Protein AF-A0A367LZC0-F1 (afdb_monomer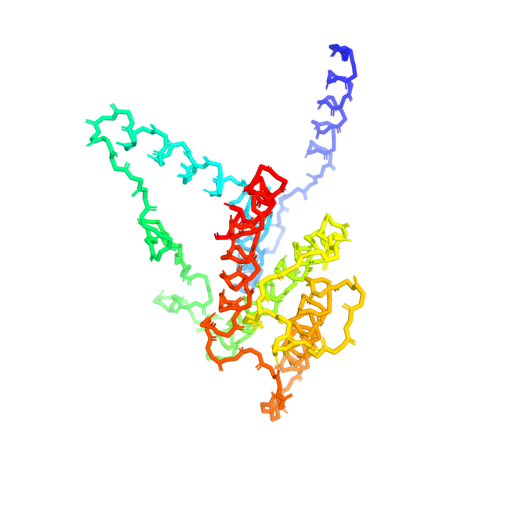_lite)

Sequence (207 aa):
GRSRIQQRLQRLLAAAWHTDEIRKVRPTPVDEAKWGFAVIEHSLWQALPNVLRHVDEVLLRSTGERLPLTAAPLRFASWMGGDRDGNPNVTASVTREVLLLARWMAADLYLRDIDQLAAELSMQQASPQLLARVGDSAEPYRALLKQLRERLRVTRNWTHQALAGEVPAAEGGLEPTRALVEPLQLCRASLRACGVGVIGAGAVLRW

Radius of gyration: 21.05 Å; chains: 1; bounding box: 52×37×60 Å

Foldseek 3Di:
DVVVVVVVVVVVVVVVVPPPPPDPDDDALLVVLVVVLVCCQPPVLVVVLVVLVVVQVVCCVVPVDGDDPPDDVDDDDDCRLPDPVVNPSSDPLSVLLSVLVVQLSVLVSLLVLLVVLLVLQQDQQWDPVLCVVQPDDSRSLNSLSVLLNVQSVQSNVQSVVVSVHDDPDGPSHDPDPCSNVVSLVRVQVGCVVVVVNVSSCVSSSSD

InterPro domains:
  IPR015813 Pyruvate/Phosphoenolpyruvate kinase-like domain superfamily [SSF51621] (2-205)
  IPR021135 Phosphoenolpyruvate carboxylase [PF00311] (2-205)
  IPR021135 Phosphoenolpyruvate carboxylase [PR00150] (17-33)
  IPR021135 Phosphoenolpyruvate carboxylase [PR00150] (76-91)
  IPR021135 Phosphoenolpyruvate carboxylase [PTHR30523] (2-204)

Structure (mmCIF, N/CA/C/O backbone):
data_AF-A0A367LZC0-F1
#
_entry.id   AF-A0A367LZC0-F1
#
loop_
_atom_site.group_PDB
_atom_site.id
_atom_site.type_symbol
_atom_site.label_atom_id
_atom_site.label_alt_id
_atom_site.label_comp_id
_atom_site.label_asym_id
_atom_site.label_entity_id
_atom_site.label_seq_id
_atom_site.pdbx_PDB_ins_code
_atom_site.Cartn_x
_atom_site.Cartn_y
_atom_site.Cartn_z
_atom_site.occupancy
_atom_site.B_iso_or_equiv
_atom_site.auth_seq_id
_atom_site.auth_comp_id
_atom_site.auth_asym_id
_atom_site.auth_atom_id
_atom_site.pdbx_PDB_model_num
ATOM 1 N N . GLY A 1 1 ? -28.662 13.437 -10.654 1.00 51.25 1 GLY A N 1
ATOM 2 C CA . GLY A 1 1 ? -29.648 13.750 -11.708 1.00 51.25 1 GLY A CA 1
ATOM 3 C C . GLY A 1 1 ? -29.179 13.190 -13.036 1.00 51.25 1 GLY A C 1
ATOM 4 O O . GLY A 1 1 ? -28.027 13.417 -13.390 1.00 51.25 1 GLY A O 1
ATOM 5 N N . ARG A 1 2 ? -30.038 12.443 -13.739 1.00 67.56 2 ARG A N 1
ATOM 6 C CA . ARG A 1 2 ? -29.738 11.698 -14.983 1.00 67.56 2 ARG A CA 1
ATOM 7 C C . ARG A 1 2 ? -29.066 12.564 -16.069 1.00 67.56 2 ARG A C 1
ATOM 9 O O . ARG A 1 2 ? -28.119 12.112 -16.700 1.00 67.56 2 ARG A O 1
ATOM 16 N N . SER A 1 3 ? -29.445 13.842 -16.175 1.00 70.12 3 SER A N 1
ATOM 17 C CA . SER A 1 3 ? -28.840 14.828 -17.091 1.00 70.12 3 SER A CA 1
ATOM 18 C C . SER A 1 3 ? -27.360 15.126 -16.809 1.00 70.12 3 SER A C 1
ATOM 20 O O . SER A 1 3 ? -26.567 15.246 -17.738 1.00 70.12 3 SER A O 1
ATOM 22 N N . ARG A 1 4 ? -26.949 15.179 -15.533 1.00 66.62 4 ARG A N 1
ATOM 23 C CA . ARG A 1 4 ? -25.544 15.392 -15.128 1.00 66.62 4 ARG A CA 1
ATOM 24 C C . ARG A 1 4 ? -24.653 14.210 -15.505 1.00 66.62 4 ARG A C 1
ATOM 26 O O . ARG A 1 4 ? -23.508 14.410 -15.895 1.00 66.62 4 ARG A O 1
ATOM 33 N N . ILE A 1 5 ? -25.183 12.989 -15.392 1.00 68.81 5 ILE A N 1
ATOM 34 C CA . ILE A 1 5 ? -24.479 11.762 -15.792 1.00 68.81 5 ILE A CA 1
ATOM 35 C C . ILE A 1 5 ? -24.314 11.752 -17.313 1.00 68.81 5 ILE A C 1
ATOM 37 O O . ILE A 1 5 ? -23.211 11.533 -17.799 1.00 68.81 5 ILE A O 1
ATOM 41 N N . GLN A 1 6 ? -25.369 12.091 -18.054 1.00 69.06 6 GLN A N 1
ATOM 42 C CA . GLN A 1 6 ? -25.355 12.134 -19.516 1.00 69.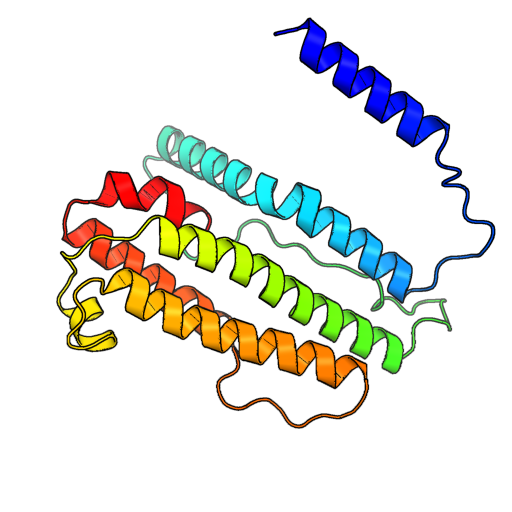06 6 GLN A CA 1
ATOM 43 C C . GLN A 1 6 ? -24.391 13.203 -20.064 1.00 69.06 6 GLN A C 1
ATOM 45 O O . GLN A 1 6 ? -23.594 12.908 -20.950 1.00 69.06 6 GLN A O 1
ATOM 50 N N . GLN A 1 7 ? -24.363 14.401 -19.469 1.00 74.69 7 GLN A N 1
ATOM 51 C CA . GLN A 1 7 ? -23.392 15.450 -19.818 1.00 74.69 7 GLN A CA 1
ATOM 52 C C . GLN A 1 7 ? -21.944 15.083 -19.466 1.00 74.69 7 GLN A C 1
ATOM 54 O O . GLN A 1 7 ? -21.015 15.546 -20.130 1.00 74.69 7 GLN A O 1
ATOM 59 N N . ARG A 1 8 ? -21.722 14.293 -18.406 1.00 65.06 8 ARG A N 1
ATOM 60 C CA . ARG A 1 8 ? -20.386 13.785 -18.064 1.00 65.06 8 ARG A CA 1
ATOM 61 C C . ARG A 1 8 ? -19.953 12.694 -19.039 1.00 65.06 8 ARG A C 1
ATOM 63 O O . ARG A 1 8 ? -18.811 12.717 -19.479 1.00 65.06 8 ARG A O 1
ATOM 70 N N . LEU A 1 9 ? -20.865 11.800 -19.420 1.00 65.50 9 LEU A N 1
ATOM 71 C CA . LEU A 1 9 ? -20.612 10.746 -20.401 1.00 65.50 9 LEU A CA 1
ATOM 72 C C . LEU A 1 9 ? -20.264 11.335 -21.776 1.00 65.50 9 LEU A C 1
ATOM 74 O O . LEU A 1 9 ? -19.274 10.935 -22.373 1.00 65.50 9 LEU A O 1
ATOM 78 N N . GLN A 1 10 ? -21.019 12.341 -22.234 1.00 70.44 10 GLN A N 1
ATOM 79 C CA . GLN A 1 10 ? -20.744 13.056 -23.487 1.00 70.44 10 GLN A CA 1
ATOM 80 C C . GLN A 1 10 ? -19.378 13.748 -23.474 1.00 70.44 10 GLN A C 1
ATOM 82 O O . GLN A 1 10 ? -18.652 13.677 -24.459 1.00 70.44 10 GLN A O 1
ATOM 87 N N . ARG A 1 11 ? -18.994 14.371 -22.351 1.00 69.44 11 ARG A N 1
ATOM 88 C CA . ARG A 1 11 ? -17.663 14.979 -22.200 1.00 69.44 11 ARG A CA 1
ATOM 89 C C . ARG A 1 11 ? -16.538 13.949 -22.212 1.00 69.44 11 ARG A C 1
ATOM 91 O O . ARG A 1 11 ? -15.521 14.199 -22.842 1.00 69.44 11 ARG A O 1
ATOM 98 N N . LEU A 1 12 ? -16.719 12.808 -21.547 1.00 68.81 12 LEU A N 1
ATOM 99 C CA . LEU A 1 12 ? -15.730 11.726 -21.541 1.00 68.81 12 LEU A CA 1
ATOM 100 C C . LEU A 1 12 ? -15.587 11.080 -22.924 1.00 68.81 12 LEU A C 1
ATOM 102 O O . LEU A 1 12 ? -14.467 10.834 -23.351 1.00 68.81 12 LEU A O 1
ATOM 106 N N . LEU A 1 13 ? -16.695 10.868 -23.640 1.00 58.66 13 LEU A N 1
ATOM 107 C CA . LEU A 1 13 ? -16.684 10.355 -25.012 1.00 58.66 13 LEU A CA 1
ATOM 108 C C . LEU A 1 13 ? -16.022 11.338 -25.980 1.00 58.66 13 LEU A C 1
ATOM 110 O O . LEU A 1 13 ? -15.176 10.924 -26.759 1.00 58.66 13 LEU A O 1
ATOM 114 N N . ALA A 1 14 ? -16.351 12.631 -25.904 1.00 67.88 14 ALA A N 1
ATOM 115 C CA . ALA A 1 14 ? -15.699 13.650 -26.723 1.00 67.88 14 ALA A CA 1
ATOM 116 C C . ALA A 1 14 ? -14.198 13.756 -26.407 1.00 67.88 14 ALA A C 1
ATOM 118 O O . ALA A 1 14 ? -13.390 13.857 -27.324 1.00 67.88 14 ALA A O 1
ATOM 119 N N . ALA A 1 15 ? -13.813 13.680 -25.128 1.00 61.94 15 ALA A N 1
ATOM 120 C CA . ALA A 1 15 ? -12.411 13.670 -24.722 1.00 61.94 15 ALA A CA 1
ATOM 121 C C . ALA A 1 15 ? -11.677 12.433 -25.258 1.00 61.94 15 ALA A C 1
ATOM 123 O O . ALA A 1 15 ? -10.627 12.589 -25.861 1.00 61.94 15 ALA A O 1
ATOM 124 N N . ALA A 1 16 ? -12.241 11.232 -25.112 1.00 61.62 16 ALA A N 1
ATOM 125 C CA . ALA A 1 16 ? -11.650 10.000 -25.637 1.00 61.62 16 ALA A CA 1
ATOM 126 C C . ALA A 1 16 ? -11.560 10.002 -27.174 1.00 61.62 16 ALA A C 1
ATOM 128 O O . ALA A 1 16 ? -10.553 9.587 -27.727 1.00 61.62 16 ALA A O 1
ATOM 129 N N . TRP A 1 17 ? -12.579 10.520 -27.868 1.00 66.06 17 TRP A N 1
ATOM 130 C CA . TRP A 1 17 ? -12.625 10.574 -29.335 1.00 66.06 17 TRP A CA 1
ATOM 131 C C . TRP A 1 17 ? -11.667 11.611 -29.937 1.00 66.06 17 TRP A C 1
ATOM 133 O O . TRP A 1 17 ? -11.163 11.424 -31.040 1.00 66.06 17 TRP A O 1
ATOM 143 N N . HIS A 1 18 ? -11.414 12.713 -29.224 1.00 50.66 18 HIS A N 1
ATOM 144 C CA . HIS A 1 18 ? -10.460 13.749 -29.638 1.00 50.66 18 HIS A CA 1
ATOM 145 C C . HIS A 1 18 ? -9.063 13.579 -29.029 1.00 50.66 18 HIS A C 1
ATOM 147 O O . HIS A 1 18 ? -8.176 14.385 -29.313 1.00 50.66 18 HIS A O 1
ATOM 153 N N . THR A 1 19 ? -8.852 12.545 -28.213 1.00 53.91 19 THR A N 1
ATOM 154 C CA . THR A 1 19 ? -7.518 12.140 -27.772 1.00 53.91 19 THR A CA 1
ATOM 155 C C . THR A 1 19 ? -6.992 11.139 -28.789 1.00 53.91 19 THR A C 1
ATOM 157 O O . THR A 1 19 ? -7.482 10.020 -28.888 1.00 53.91 19 THR A O 1
ATOM 160 N N . ASP A 1 20 ? -6.007 11.558 -29.579 1.00 47.75 20 ASP A N 1
ATOM 161 C CA . ASP A 1 20 ? -5.310 10.679 -30.515 1.00 47.75 20 ASP A CA 1
ATOM 162 C C . ASP A 1 20 ? -4.428 9.702 -29.712 1.00 47.75 20 ASP A C 1
ATOM 164 O O . ASP A 1 20 ? -3.259 9.965 -29.430 1.00 47.75 20 ASP A O 1
ATOM 168 N N . GLU A 1 21 ? -5.021 8.595 -29.250 1.00 52.34 21 GLU A N 1
ATOM 169 C CA . GLU A 1 21 ? -4.328 7.542 -28.488 1.00 52.34 21 GLU A CA 1
ATOM 170 C C . GLU A 1 21 ? -3.486 6.612 -29.383 1.00 52.34 21 GLU A C 1
ATOM 172 O O . GLU A 1 21 ? -2.786 5.725 -28.879 1.00 52.34 21 GLU A O 1
ATOM 177 N N . ILE A 1 22 ? -3.504 6.810 -30.709 1.00 57.19 22 ILE A N 1
ATOM 178 C CA . ILE A 1 22 ? -2.699 6.027 -31.650 1.00 57.19 22 ILE A CA 1
ATOM 179 C C . ILE A 1 22 ? -1.234 6.452 -31.512 1.00 57.19 22 ILE A C 1
ATOM 181 O O . ILE A 1 22 ? -0.752 7.412 -32.120 1.00 57.19 22 ILE A O 1
ATOM 185 N N . ARG A 1 23 ? -0.494 5.711 -30.681 1.00 56.66 23 ARG A N 1
ATOM 186 C CA . ARG A 1 23 ? 0.939 5.937 -30.472 1.00 56.66 23 ARG A CA 1
ATOM 187 C C . ARG A 1 23 ? 1.697 5.715 -31.784 1.00 56.66 23 ARG A C 1
ATOM 189 O O . ARG A 1 23 ? 1.770 4.601 -32.290 1.00 56.66 23 ARG A O 1
ATOM 196 N N . LYS A 1 24 ? 2.327 6.776 -32.298 1.00 63.50 24 LYS A N 1
ATOM 197 C CA . LYS A 1 24 ? 3.198 6.735 -33.492 1.00 63.50 24 LYS A CA 1
ATOM 198 C C . LYS A 1 24 ? 4.534 6.016 -33.247 1.00 63.50 24 LYS A C 1
ATOM 200 O O . LYS A 1 24 ? 5.238 5.702 -34.199 1.00 63.50 24 LYS A O 1
ATOM 205 N N . VAL A 1 25 ? 4.885 5.763 -31.982 1.00 73.06 25 VAL A N 1
ATOM 206 C CA . VAL A 1 25 ? 6.135 5.120 -31.548 1.00 73.06 25 VAL A CA 1
ATOM 207 C C . VAL A 1 25 ? 5.805 3.932 -30.646 1.00 73.06 25 VAL A C 1
ATOM 209 O O . VAL A 1 25 ? 4.920 4.023 -29.792 1.00 73.06 25 VAL A O 1
ATOM 212 N N . ARG A 1 26 ? 6.522 2.816 -30.837 1.00 78.19 26 ARG A N 1
ATOM 213 C CA . ARG A 1 26 ? 6.387 1.611 -30.009 1.00 78.19 26 ARG A CA 1
ATOM 214 C C . ARG A 1 26 ? 6.693 1.955 -28.537 1.00 78.19 26 ARG A C 1
ATOM 216 O O . ARG A 1 26 ? 7.712 2.598 -28.290 1.00 78.19 26 ARG A O 1
ATOM 223 N N . PRO A 1 27 ? 5.842 1.555 -27.574 1.00 84.44 27 PRO A N 1
ATOM 224 C CA . PRO A 1 27 ? 6.084 1.814 -26.158 1.00 84.44 27 PRO A CA 1
ATOM 225 C C . PRO A 1 27 ? 7.369 1.140 -25.675 1.00 84.44 27 PRO A C 1
ATOM 227 O O . PRO A 1 27 ? 7.747 0.070 -26.160 1.00 84.44 27 PRO A O 1
ATOM 230 N N . THR A 1 28 ? 8.032 1.760 -24.702 1.00 90.94 28 THR A N 1
ATOM 231 C CA . THR A 1 28 ? 9.117 1.098 -23.975 1.00 90.94 28 THR A CA 1
ATOM 232 C C . THR A 1 28 ? 8.535 0.086 -22.976 1.00 90.94 28 THR A C 1
ATOM 234 O O . THR A 1 28 ? 7.397 0.258 -22.530 1.00 90.94 28 THR A O 1
ATOM 237 N N . PRO A 1 29 ? 9.301 -0.929 -22.534 1.00 92.38 29 PRO A N 1
ATOM 238 C CA . PRO A 1 29 ? 8.842 -1.831 -21.473 1.00 92.38 29 PRO A CA 1
ATOM 239 C C . PRO A 1 29 ? 8.459 -1.106 -20.168 1.00 92.38 29 PRO A C 1
ATOM 241 O O . PRO A 1 29 ? 7.590 -1.557 -19.424 1.00 92.38 29 PRO A O 1
ATOM 244 N N . VAL A 1 30 ? 9.084 0.046 -19.895 1.00 92.81 30 VAL A N 1
ATOM 245 C CA . VAL A 1 30 ? 8.739 0.906 -18.753 1.00 92.81 30 VAL A CA 1
ATOM 246 C C . VAL A 1 30 ? 7.372 1.569 -18.956 1.00 92.81 30 VAL A C 1
ATOM 248 O O . VAL A 1 30 ? 6.600 1.671 -18.003 1.00 92.81 30 VAL A O 1
ATOM 251 N N . ASP A 1 31 ? 7.035 1.990 -20.179 1.00 91.38 31 ASP A N 1
ATOM 252 C CA . ASP A 1 31 ? 5.719 2.565 -20.489 1.00 91.38 31 ASP A CA 1
ATOM 253 C C . ASP A 1 31 ? 4.595 1.539 -20.337 1.00 91.38 31 ASP A C 1
ATOM 255 O O . ASP A 1 31 ? 3.516 1.879 -19.850 1.00 91.38 31 ASP A O 1
ATOM 259 N N . GLU A 1 32 ? 4.845 0.287 -20.724 1.00 90.62 32 GLU A N 1
ATOM 260 C CA . GLU A 1 32 ? 3.907 -0.818 -20.509 1.00 90.62 32 GLU A CA 1
ATOM 261 C C . GLU A 1 32 ? 3.671 -1.044 -19.013 1.00 90.62 32 GLU A C 1
ATOM 263 O O . GLU A 1 32 ? 2.523 -1.059 -18.564 1.00 90.62 32 GLU A O 1
ATOM 268 N N . ALA A 1 33 ? 4.743 -1.106 -18.215 1.00 92.31 33 ALA A N 1
ATOM 269 C CA . ALA A 1 33 ? 4.631 -1.229 -16.763 1.00 92.31 33 ALA A CA 1
ATOM 270 C C . ALA A 1 33 ? 3.838 -0.065 -16.143 1.00 92.31 33 ALA A C 1
ATOM 272 O O . ALA A 1 33 ? 2.926 -0.302 -15.349 1.00 92.31 33 ALA A O 1
ATOM 273 N N . LYS A 1 34 ? 4.117 1.183 -16.549 1.00 90.62 34 LYS A N 1
ATOM 274 C CA . LYS A 1 34 ? 3.369 2.380 -16.115 1.00 90.62 34 LYS A CA 1
ATOM 275 C C . LYS A 1 34 ? 1.886 2.313 -16.479 1.00 90.62 34 LYS A C 1
ATOM 277 O O . LYS A 1 34 ? 1.049 2.779 -15.706 1.00 90.62 34 LYS A O 1
ATOM 282 N N . TRP A 1 35 ? 1.543 1.724 -17.620 1.00 89.06 35 TRP A N 1
ATOM 283 C CA . TRP A 1 35 ? 0.145 1.508 -17.982 1.00 89.06 35 TRP A CA 1
ATOM 284 C C . TRP A 1 35 ? -0.522 0.465 -17.077 1.00 89.06 35 TRP A C 1
ATOM 286 O O . TRP A 1 35 ? -1.591 0.728 -16.526 1.00 89.06 35 TRP A O 1
ATOM 296 N N . GLY A 1 36 ? 0.128 -0.678 -16.838 1.00 88.94 36 GLY A N 1
ATOM 297 C CA . GLY A 1 36 ? -0.389 -1.701 -15.920 1.00 88.94 36 GLY A CA 1
ATOM 298 C C . GLY A 1 36 ? -0.585 -1.178 -14.494 1.00 88.94 36 GLY A C 1
ATOM 299 O O . GLY A 1 36 ? -1.581 -1.454 -13.830 1.00 88.94 36 GLY A O 1
ATOM 300 N N . PHE A 1 37 ? 0.334 -0.340 -14.046 1.00 91.56 37 PHE A N 1
ATOM 301 C CA . PHE A 1 37 ? 0.242 0.406 -12.804 1.00 91.56 37 PHE A CA 1
ATOM 302 C C . PHE A 1 37 ? -0.962 1.359 -12.729 1.00 91.56 37 PHE A C 1
ATOM 304 O O . PHE A 1 37 ? -1.661 1.379 -11.715 1.00 91.56 37 PHE A O 1
ATOM 311 N N . ALA A 1 38 ? -1.270 2.082 -13.807 1.00 87.94 38 ALA A N 1
ATOM 312 C CA . ALA A 1 38 ? -2.466 2.920 -13.868 1.00 87.94 38 ALA A CA 1
ATOM 313 C C . ALA A 1 38 ? -3.762 2.092 -13.750 1.00 87.94 38 ALA A C 1
ATOM 315 O O . ALA A 1 38 ? -4.743 2.564 -13.173 1.00 87.94 38 ALA A O 1
ATOM 316 N N . VAL A 1 39 ? -3.774 0.846 -14.241 1.00 87.75 39 VAL A N 1
ATOM 317 C CA . VAL A 1 39 ? -4.898 -0.088 -14.032 1.00 87.75 39 VAL A CA 1
ATOM 318 C C . VAL A 1 39 ? -5.031 -0.469 -12.554 1.00 87.75 39 VAL A C 1
ATOM 320 O O . VAL A 1 39 ? -6.151 -0.528 -12.034 1.00 87.75 39 VAL A O 1
ATOM 323 N N . ILE A 1 40 ? -3.910 -0.688 -11.857 1.00 88.88 40 ILE A N 1
ATOM 324 C CA . ILE A 1 40 ? -3.919 -0.943 -10.411 1.00 88.88 40 ILE A CA 1
ATOM 325 C C . ILE A 1 40 ? -4.521 0.255 -9.674 1.00 88.88 40 ILE A C 1
ATOM 327 O O . ILE A 1 40 ? -5.516 0.084 -8.974 1.00 88.88 40 ILE A O 1
ATOM 331 N N . GLU A 1 41 ? -3.969 1.453 -9.865 1.00 90.12 41 GLU A N 1
ATOM 332 C CA . GLU A 1 41 ? -4.393 2.671 -9.162 1.00 90.12 41 GLU A CA 1
ATOM 333 C C . GLU A 1 41 ? -5.866 3.027 -9.418 1.00 90.12 41 GLU A C 1
ATOM 335 O O . GLU A 1 41 ? -6.625 3.265 -8.475 1.00 90.12 41 GLU A O 1
ATOM 340 N N . HIS A 1 42 ? -6.292 3.055 -10.682 1.00 86.38 42 HIS A N 1
ATOM 341 C CA . HIS A 1 42 ? -7.614 3.572 -11.043 1.00 86.38 42 HIS A CA 1
ATOM 342 C C . HIS A 1 42 ? -8.740 2.540 -10.946 1.00 86.38 42 HIS A C 1
ATOM 344 O O . HIS A 1 42 ? -9.912 2.924 -10.922 1.00 86.38 42 HIS A O 1
ATOM 350 N N . SER A 1 43 ? -8.415 1.245 -10.913 1.00 87.00 43 SER A N 1
ATOM 351 C CA . SER A 1 43 ? -9.419 0.179 -10.924 1.00 87.00 43 SER A CA 1
ATOM 352 C C . SER A 1 43 ? -9.219 -0.813 -9.785 1.00 87.00 43 SER A C 1
ATOM 354 O O . SER A 1 43 ? -10.039 -0.860 -8.862 1.00 87.00 43 SER A O 1
ATOM 356 N N . LEU A 1 44 ? -8.131 -1.588 -9.811 1.00 87.75 44 LEU A N 1
ATOM 357 C CA . LEU A 1 44 ? -7.985 -2.742 -8.917 1.00 87.75 44 LEU A CA 1
ATOM 358 C C . LEU A 1 44 ? -7.887 -2.336 -7.444 1.00 87.75 44 LEU A C 1
ATOM 360 O O . LEU A 1 44 ? -8.466 -3.016 -6.600 1.00 87.75 44 LEU A O 1
ATOM 364 N N . TRP A 1 45 ? -7.234 -1.212 -7.137 1.00 89.81 45 TRP A N 1
ATOM 365 C CA . TRP A 1 45 ? -7.064 -0.715 -5.769 1.00 89.81 45 TRP A CA 1
ATOM 366 C C . TRP A 1 45 ? -8.400 -0.451 -5.066 1.00 89.81 45 TRP A C 1
ATOM 368 O O . TRP A 1 45 ? -8.558 -0.724 -3.880 1.00 89.81 45 TRP A O 1
ATOM 378 N N . GLN A 1 46 ? -9.398 0.026 -5.816 1.00 87.00 46 GLN A N 1
ATOM 379 C CA . GLN A 1 46 ? -10.741 0.282 -5.293 1.00 87.00 46 GLN A CA 1
ATOM 380 C C . GLN A 1 46 ? -11.651 -0.945 -5.402 1.00 87.00 46 GLN A C 1
ATOM 382 O O . GLN A 1 46 ? -12.495 -1.171 -4.534 1.00 87.00 46 GLN A O 1
ATOM 387 N N . ALA A 1 47 ? -11.509 -1.738 -6.466 1.00 86.06 47 ALA A N 1
ATOM 388 C CA . ALA A 1 47 ? -12.367 -2.890 -6.716 1.00 86.06 47 ALA A CA 1
ATOM 389 C C . ALA A 1 47 ? -12.060 -4.068 -5.780 1.00 86.06 47 ALA A C 1
ATOM 391 O O . ALA A 1 47 ? -12.988 -4.705 -5.277 1.00 86.06 47 ALA A O 1
ATOM 392 N N . LEU A 1 48 ? -10.781 -4.346 -5.515 1.00 88.25 48 LEU A N 1
ATOM 393 C CA . LEU A 1 48 ? -10.357 -5.540 -4.784 1.00 88.25 48 LEU A CA 1
ATOM 394 C C . LEU A 1 48 ? -10.926 -5.609 -3.353 1.00 88.25 48 LEU A C 1
ATOM 396 O O . LEU A 1 48 ? -11.501 -6.648 -3.018 1.00 88.25 48 LEU A O 1
ATOM 400 N N . PRO A 1 49 ? -10.899 -4.537 -2.532 1.00 87.12 49 PRO A N 1
ATOM 401 C CA . PRO A 1 49 ? -11.529 -4.572 -1.211 1.00 87.12 49 PRO A CA 1
ATOM 402 C C . PRO A 1 49 ? -13.043 -4.827 -1.270 1.00 87.12 49 PRO A C 1
ATOM 404 O O . PRO A 1 49 ? -13.603 -5.476 -0.388 1.00 87.12 49 PRO A O 1
ATOM 407 N N . ASN A 1 50 ? -13.733 -4.354 -2.315 1.00 86.00 50 ASN A N 1
ATOM 408 C CA . ASN A 1 50 ? -15.170 -4.603 -2.494 1.00 86.00 50 ASN A CA 1
ATOM 409 C C . ASN A 1 50 ? -15.450 -6.074 -2.802 1.00 86.00 50 ASN A C 1
ATOM 411 O O . ASN A 1 50 ? -16.365 -6.657 -2.223 1.00 86.00 50 ASN A O 1
ATOM 415 N N . VAL A 1 51 ? -14.638 -6.675 -3.675 1.00 86.62 51 VAL A N 1
ATOM 416 C CA . VAL A 1 51 ? -14.727 -8.104 -3.993 1.00 86.62 51 VAL A CA 1
ATOM 417 C C . VAL A 1 51 ? -14.475 -8.942 -2.742 1.00 86.62 51 VAL A C 1
ATOM 419 O O . VAL A 1 51 ? -15.269 -9.827 -2.444 1.00 86.62 51 VAL A O 1
ATOM 422 N N . LEU A 1 52 ? -13.428 -8.638 -1.968 1.00 87.25 52 LEU A N 1
ATOM 423 C CA . LEU A 1 52 ? -13.116 -9.387 -0.746 1.00 87.25 52 LEU A CA 1
ATOM 424 C C . LEU A 1 52 ? -14.212 -9.260 0.322 1.00 87.25 52 LEU A C 1
ATOM 426 O O . LEU A 1 52 ? -14.535 -10.253 0.970 1.00 87.25 52 LEU A O 1
ATOM 430 N N . ARG A 1 53 ? -14.845 -8.086 0.461 1.00 86.75 53 ARG A N 1
ATOM 431 C CA . ARG A 1 53 ? -16.025 -7.927 1.330 1.00 86.75 53 ARG A CA 1
ATOM 432 C C . ARG A 1 53 ? -17.199 -8.782 0.868 1.00 86.75 53 ARG A C 1
ATOM 434 O O . ARG A 1 53 ? -17.820 -9.449 1.687 1.00 86.75 53 ARG A O 1
ATOM 441 N N . HIS A 1 54 ? -17.470 -8.811 -0.435 1.00 87.38 54 HIS A N 1
ATOM 442 C CA . HIS A 1 54 ? -18.525 -9.661 -0.977 1.00 87.38 54 HIS A CA 1
ATOM 443 C C . HIS A 1 54 ? -18.240 -11.152 -0.733 1.00 87.38 54 HIS A C 1
ATOM 445 O O . HIS A 1 54 ? -19.136 -11.897 -0.336 1.00 87.38 54 HIS A O 1
ATOM 451 N N . VAL A 1 55 ? -16.986 -11.580 -0.912 1.00 89.06 55 VAL A N 1
ATOM 452 C CA . VAL A 1 55 ? -16.548 -12.950 -0.604 1.00 89.06 55 VAL A CA 1
ATOM 453 C C . VAL A 1 55 ? -16.756 -13.273 0.878 1.00 89.06 55 VAL A C 1
ATOM 455 O O . VAL A 1 55 ? -17.324 -14.318 1.180 1.00 89.06 55 VAL A O 1
ATOM 458 N N . ASP A 1 56 ? -16.372 -12.382 1.796 1.00 90.69 56 ASP A N 1
ATOM 459 C CA . ASP A 1 56 ? -16.597 -12.562 3.239 1.00 90.69 56 ASP A CA 1
ATOM 460 C C . ASP A 1 56 ? -18.091 -12.684 3.597 1.00 90.69 56 ASP A C 1
ATOM 462 O O . ASP A 1 56 ? -18.480 -13.538 4.394 1.00 90.69 56 ASP A O 1
ATOM 466 N N . GLU A 1 57 ? -18.955 -11.874 2.979 1.00 91.06 57 GLU A N 1
ATOM 467 C CA . GLU A 1 57 ? -20.407 -11.934 3.186 1.00 91.06 57 GLU A CA 1
ATOM 468 C C . GLU A 1 57 ? -21.033 -13.232 2.665 1.00 91.06 57 GLU A C 1
ATOM 470 O O . GLU A 1 57 ? -21.963 -13.773 3.272 1.00 91.06 57 GLU A O 1
ATOM 475 N N . VAL A 1 58 ? -20.569 -13.727 1.517 1.00 92.94 58 VAL A N 1
ATOM 476 C CA . VAL A 1 58 ? -21.008 -15.017 0.970 1.00 92.94 58 VAL A CA 1
ATOM 477 C C . VAL A 1 58 ? -20.513 -16.162 1.851 1.00 92.94 58 VAL A C 1
ATOM 479 O O . VAL A 1 58 ? -21.300 -17.061 2.159 1.00 92.94 58 VAL A O 1
ATOM 482 N N . LEU A 1 59 ? -19.257 -16.109 2.302 1.00 93.56 59 LEU A N 1
ATOM 483 C CA . LEU A 1 59 ? -18.668 -17.121 3.176 1.00 93.56 59 LEU A CA 1
ATOM 484 C C . LEU A 1 59 ? -19.436 -17.218 4.497 1.00 93.56 59 LEU A C 1
ATOM 486 O O . LEU A 1 59 ? -19.861 -18.318 4.856 1.00 93.56 59 LEU A O 1
ATOM 490 N N . LEU A 1 60 ? -19.729 -16.082 5.144 1.00 93.81 60 LEU A N 1
ATOM 491 C CA . LEU A 1 60 ? -20.500 -16.078 6.388 1.00 93.81 60 LEU A CA 1
ATOM 492 C C . LEU A 1 60 ? -21.879 -16.697 6.190 1.00 93.81 60 LEU A C 1
ATOM 494 O O . LEU A 1 60 ? -22.291 -17.542 6.977 1.00 93.81 60 LEU A O 1
ATOM 498 N N . ARG A 1 61 ? -22.608 -16.283 5.150 1.00 95.81 61 ARG A N 1
ATOM 499 C CA . ARG A 1 61 ? -23.970 -16.785 4.917 1.00 95.81 61 ARG A CA 1
ATOM 500 C C . ARG A 1 61 ? -24.003 -18.279 4.619 1.00 95.81 61 ARG A C 1
ATOM 502 O O . ARG A 1 61 ? -24.981 -18.931 4.964 1.00 95.81 61 ARG A O 1
ATOM 509 N N . SER A 1 62 ? -22.962 -18.797 3.974 1.00 96.31 62 SER A N 1
ATOM 510 C CA . SER A 1 62 ? -22.927 -20.186 3.510 1.00 96.31 62 SER A CA 1
ATOM 511 C C . SER A 1 62 ? -22.342 -21.147 4.545 1.00 96.31 62 SER A C 1
ATOM 513 O O . SER A 1 62 ? -22.720 -22.312 4.564 1.00 96.31 62 SER A O 1
ATOM 515 N N . THR A 1 63 ? -21.415 -20.678 5.387 1.00 96.31 63 THR A N 1
ATOM 516 C CA . THR A 1 63 ? -20.628 -21.539 6.293 1.00 96.31 63 THR A CA 1
ATOM 517 C C . THR A 1 63 ? -20.706 -21.132 7.764 1.00 96.31 63 THR A C 1
ATOM 519 O O . THR A 1 63 ? -20.321 -21.908 8.629 1.00 96.31 63 THR A O 1
ATOM 522 N N . GLY A 1 64 ? -21.189 -19.925 8.071 1.00 95.00 64 GLY A N 1
ATOM 523 C CA . GLY A 1 64 ? -21.107 -19.336 9.410 1.00 95.00 64 GLY A CA 1
ATOM 524 C C . GLY A 1 64 ? -19.734 -18.747 9.756 1.00 95.00 64 GLY A C 1
ATOM 525 O O . GLY A 1 64 ? -19.596 -18.119 10.805 1.00 95.00 64 GLY A O 1
ATOM 526 N N . GLU A 1 65 ? -18.736 -18.877 8.877 1.00 93.19 65 GLU A N 1
ATOM 527 C CA . GLU A 1 65 ? -17.373 -18.385 9.098 1.00 93.19 65 GLU A CA 1
ATOM 528 C C . GLU A 1 65 ? -17.047 -17.125 8.283 1.00 93.19 65 GLU A C 1
ATOM 530 O O . GLU A 1 65 ? -17.631 -16.850 7.237 1.00 93.19 65 GLU A O 1
ATOM 535 N N . ARG A 1 66 ? -16.093 -16.329 8.775 1.00 89.81 66 ARG A N 1
ATOM 536 C CA . ARG A 1 66 ? -15.584 -15.115 8.114 1.00 89.81 66 ARG A CA 1
ATOM 537 C C . ARG A 1 66 ? -14.231 -15.387 7.473 1.00 89.81 66 ARG A C 1
ATOM 539 O O . ARG A 1 66 ? -13.482 -16.242 7.946 1.00 89.81 66 ARG A O 1
ATOM 546 N N . LEU A 1 67 ? -13.875 -14.607 6.457 1.00 87.50 67 LEU A N 1
ATOM 547 C CA . LEU A 1 67 ? -12.563 -14.702 5.831 1.00 87.50 67 LEU A CA 1
ATOM 548 C C . LEU A 1 67 ? -11.480 -14.288 6.853 1.00 87.50 67 LEU A C 1
ATOM 550 O O . LEU A 1 67 ? -11.575 -13.201 7.439 1.00 87.50 67 LEU A O 1
ATOM 554 N N . PRO A 1 68 ? -10.442 -15.115 7.092 1.00 87.38 68 PRO A N 1
ATOM 555 C CA . PRO A 1 68 ? -9.340 -14.729 7.964 1.00 87.38 68 PRO A CA 1
ATOM 556 C C . PRO A 1 68 ? -8.654 -13.455 7.465 1.00 87.38 68 PRO A C 1
ATOM 558 O O . PRO A 1 68 ? -8.479 -13.261 6.267 1.00 87.38 68 PRO A O 1
ATOM 561 N N . LEU A 1 69 ? -8.180 -12.609 8.381 1.00 80.12 69 LEU A N 1
ATOM 562 C CA . LEU A 1 69 ? -7.550 -11.324 8.020 1.00 80.12 69 LEU A CA 1
ATOM 563 C C . LEU A 1 69 ? -6.217 -11.472 7.295 1.00 80.12 69 LEU A C 1
ATOM 565 O O . LEU A 1 69 ? -5.742 -10.546 6.655 1.00 80.12 69 LEU A O 1
ATOM 569 N N . THR A 1 70 ? -5.595 -12.634 7.435 1.00 82.06 70 THR A N 1
ATOM 570 C CA . THR A 1 70 ? -4.355 -12.991 6.754 1.00 82.06 70 THR A CA 1
ATOM 571 C C . THR A 1 70 ? -4.608 -13.667 5.408 1.00 82.06 70 THR A C 1
ATOM 573 O O . THR A 1 70 ? -3.651 -13.977 4.696 1.00 82.06 70 THR A O 1
ATOM 576 N N . ALA A 1 71 ? -5.870 -13.922 5.046 1.00 85.12 71 ALA A N 1
ATOM 577 C CA . ALA A 1 71 ? -6.201 -14.565 3.790 1.00 85.12 71 ALA A CA 1
ATOM 578 C C . ALA A 1 71 ? -5.978 -13.595 2.624 1.00 85.12 71 ALA A C 1
ATOM 580 O O . ALA A 1 71 ? -6.543 -12.507 2.569 1.00 85.12 71 ALA A O 1
ATOM 581 N N . ALA A 1 72 ? -5.188 -14.039 1.651 1.00 84.75 72 ALA A N 1
ATOM 582 C CA . ALA A 1 72 ? -4.976 -13.345 0.388 1.00 84.75 72 ALA A CA 1
ATOM 583 C C . ALA A 1 72 ? -5.351 -14.288 -0.767 1.00 84.75 72 ALA A C 1
ATOM 585 O O . ALA A 1 72 ? -4.452 -14.786 -1.452 1.00 84.75 72 ALA A O 1
ATOM 586 N N . PRO A 1 73 ? -6.655 -14.592 -0.954 1.00 84.69 73 PRO A N 1
ATOM 587 C CA . PRO A 1 73 ? -7.111 -15.541 -1.973 1.00 84.69 73 PRO A CA 1
ATOM 588 C C . PRO A 1 73 ? -6.876 -15.033 -3.402 1.00 84.69 73 PRO A C 1
ATOM 590 O O . PRO A 1 73 ? -6.862 -15.820 -4.341 1.00 84.69 73 PRO A O 1
ATOM 593 N N . LEU A 1 74 ? -6.667 -13.723 -3.565 1.00 84.75 74 LEU A N 1
ATOM 594 C CA . LEU A 1 74 ? -6.346 -13.076 -4.831 1.00 84.75 74 LEU A CA 1
ATOM 595 C C . LEU A 1 74 ? -4.977 -12.403 -4.721 1.00 84.75 74 LEU A C 1
ATOM 597 O O . LEU A 1 74 ? -4.727 -11.633 -3.792 1.00 84.75 74 LEU A O 1
ATOM 601 N N . ARG A 1 75 ? -4.094 -12.686 -5.682 1.00 87.38 75 ARG A N 1
ATOM 602 C CA . ARG A 1 75 ? -2.781 -12.047 -5.821 1.00 87.38 75 ARG A CA 1
ATOM 603 C C . ARG A 1 75 ? -2.567 -11.662 -7.274 1.00 87.38 75 ARG A C 1
ATOM 605 O O . ARG A 1 75 ? -2.857 -12.448 -8.169 1.00 87.38 75 ARG A O 1
ATOM 612 N N . PHE A 1 76 ? -2.039 -10.466 -7.486 1.00 87.69 76 PHE A N 1
ATOM 613 C CA . PHE A 1 76 ? -1.704 -9.967 -8.812 1.00 87.69 76 PHE A CA 1
ATOM 614 C C . PHE A 1 76 ? -0.203 -10.087 -9.037 1.00 87.69 76 PHE A C 1
ATOM 616 O O . PHE A 1 76 ? 0.596 -9.802 -8.143 1.00 87.69 76 PHE A O 1
ATOM 623 N N . ALA A 1 77 ? 0.164 -10.502 -10.241 1.00 89.56 77 ALA A N 1
ATOM 624 C CA . ALA A 1 77 ? 1.532 -10.524 -10.725 1.00 89.56 77 ALA A CA 1
ATOM 625 C C . ALA A 1 77 ? 1.579 -9.816 -12.080 1.00 89.56 77 ALA A C 1
ATOM 627 O O . ALA A 1 77 ? 0.577 -9.748 -12.792 1.00 89.56 77 ALA A O 1
ATOM 628 N N . SER A 1 78 ? 2.745 -9.283 -12.422 1.00 89.56 78 SER A N 1
ATOM 629 C CA . SER A 1 78 ? 2.991 -8.607 -13.691 1.00 89.56 78 SER A CA 1
ATOM 630 C C . SER A 1 78 ? 4.223 -9.206 -14.347 1.00 89.56 78 SER A C 1
ATOM 632 O O . SER A 1 78 ? 5.204 -9.500 -13.666 1.00 89.56 78 SER A O 1
ATOM 634 N N . TRP A 1 79 ? 4.163 -9.369 -15.666 1.00 92.56 79 TRP A N 1
ATOM 635 C CA . TRP A 1 79 ? 5.307 -9.747 -16.498 1.00 92.56 79 TRP A CA 1
ATOM 636 C C . TRP A 1 79 ? 5.986 -8.525 -17.135 1.00 92.56 79 TRP A C 1
ATOM 638 O O . TRP A 1 79 ? 7.099 -8.628 -17.647 1.00 92.56 79 TRP A O 1
ATOM 648 N N . MET A 1 80 ? 5.356 -7.347 -17.067 1.00 92.25 80 MET A N 1
ATOM 649 C CA . MET A 1 80 ? 5.871 -6.106 -17.654 1.00 92.25 80 MET A CA 1
ATOM 650 C C . MET A 1 80 ? 7.206 -5.726 -17.006 1.00 92.25 80 MET A C 1
ATOM 652 O O . MET A 1 80 ? 7.301 -5.630 -15.782 1.00 92.25 80 MET A O 1
ATOM 656 N N . GLY A 1 81 ? 8.242 -5.537 -17.827 1.00 90.19 81 GLY A N 1
ATOM 657 C CA . GLY A 1 81 ? 9.612 -5.262 -17.375 1.00 90.19 81 GLY A CA 1
ATOM 658 C C . GLY A 1 81 ? 10.373 -6.468 -16.803 1.00 90.19 81 GLY A C 1
ATOM 659 O O . GLY A 1 81 ? 11.533 -6.315 -16.417 1.00 90.19 81 GLY A O 1
ATOM 660 N N . GLY A 1 82 ? 9.749 -7.648 -16.742 1.00 88.88 82 GLY A N 1
ATOM 661 C CA . GLY A 1 82 ? 10.347 -8.885 -16.233 1.00 88.88 82 GLY A CA 1
ATOM 662 C C . GLY A 1 82 ? 10.502 -9.974 -17.293 1.00 88.88 82 GLY A C 1
ATOM 663 O O . GLY A 1 82 ? 11.529 -10.648 -17.305 1.00 88.88 82 GLY A O 1
ATOM 664 N N . ASP A 1 83 ? 9.523 -10.124 -18.186 1.00 92.19 83 ASP A N 1
ATOM 665 C CA . ASP A 1 83 ? 9.586 -11.082 -19.288 1.00 92.19 83 ASP A CA 1
ATOM 666 C C . ASP A 1 83 ? 10.558 -10.600 -20.373 1.00 92.19 83 ASP A C 1
ATOM 668 O O . ASP A 1 83 ? 10.389 -9.527 -20.957 1.00 92.19 83 ASP A O 1
ATOM 672 N N . ARG A 1 84 ? 11.620 -11.379 -20.586 1.00 92.50 84 ARG A N 1
ATOM 673 C CA . ARG A 1 84 ? 12.713 -11.071 -21.521 1.00 92.50 84 ARG A CA 1
ATOM 674 C C . ARG A 1 84 ? 12.720 -11.984 -22.732 1.00 92.50 84 ARG A C 1
ATOM 676 O O . ARG A 1 84 ? 13.559 -11.785 -23.614 1.00 92.50 84 ARG A O 1
ATOM 683 N N . ASP A 1 85 ? 11.859 -12.997 -22.758 1.00 90.50 85 ASP A N 1
ATOM 684 C CA . ASP A 1 85 ? 11.911 -13.998 -23.810 1.00 90.50 85 ASP A CA 1
ATOM 685 C C . ASP A 1 85 ? 11.606 -13.345 -25.166 1.00 90.50 85 ASP A C 1
ATOM 687 O O . ASP A 1 85 ? 10.598 -12.665 -25.350 1.00 90.50 85 ASP A O 1
ATOM 691 N N . GLY A 1 86 ? 12.556 -13.443 -26.097 1.00 88.44 86 GLY A N 1
ATOM 692 C CA . GLY A 1 86 ? 12.476 -12.786 -27.403 1.00 88.44 86 GLY A CA 1
ATOM 693 C C . GLY A 1 86 ? 12.480 -11.245 -27.402 1.00 88.44 86 GLY A C 1
ATOM 694 O O . GLY A 1 86 ? 12.303 -10.660 -28.472 1.00 88.44 86 GLY A O 1
ATOM 695 N N . ASN A 1 87 ? 12.701 -10.563 -26.266 1.00 89.75 87 ASN A N 1
ATOM 696 C CA . ASN A 1 87 ? 12.662 -9.095 -26.184 1.00 89.75 87 ASN A CA 1
ATOM 697 C C . ASN A 1 87 ? 13.969 -8.483 -25.631 1.00 89.75 87 ASN A C 1
ATOM 699 O O . ASN A 1 87 ? 14.100 -8.285 -24.419 1.00 89.75 87 ASN A O 1
ATOM 703 N N . PRO A 1 88 ? 14.921 -8.083 -26.499 1.00 91.88 88 PRO A N 1
ATOM 704 C CA . PRO A 1 88 ? 16.203 -7.521 -26.064 1.00 91.88 88 PRO A CA 1
ATOM 705 C C . PRO A 1 88 ? 16.077 -6.159 -25.361 1.00 91.88 88 PRO A C 1
ATOM 707 O O . PRO A 1 88 ? 17.029 -5.711 -24.726 1.00 91.88 88 PRO A O 1
ATOM 710 N N . ASN A 1 89 ? 14.916 -5.499 -25.443 1.00 92.75 89 ASN A N 1
ATOM 711 C CA . ASN A 1 89 ? 14.685 -4.209 -24.789 1.00 92.75 89 ASN A CA 1
ATOM 712 C C . ASN A 1 89 ? 14.422 -4.340 -23.280 1.00 92.75 89 ASN A C 1
ATOM 714 O O . ASN A 1 89 ? 14.414 -3.330 -22.578 1.00 92.75 89 ASN A O 1
ATOM 718 N N . VAL A 1 90 ? 14.203 -5.554 -22.761 1.00 95.19 90 VAL A N 1
ATOM 719 C CA . VAL A 1 90 ? 14.003 -5.794 -21.325 1.00 95.19 90 VAL A CA 1
ATOM 720 C C . VAL A 1 90 ? 15.337 -6.184 -20.690 1.00 95.19 90 VAL A C 1
ATOM 722 O O . VAL A 1 90 ? 15.708 -7.352 -20.603 1.00 95.19 90 VAL A O 1
ATOM 725 N N . THR A 1 91 ? 16.088 -5.180 -20.248 1.00 95.69 91 THR A N 1
ATOM 726 C CA . THR A 1 91 ? 17.404 -5.349 -19.615 1.00 95.69 91 THR A CA 1
ATOM 727 C C . THR A 1 91 ? 17.306 -5.456 -18.085 1.00 95.69 91 THR A C 1
ATOM 729 O O . THR A 1 91 ? 16.253 -5.246 -17.482 1.00 95.69 91 THR A O 1
ATOM 732 N N . ALA A 1 92 ? 18.432 -5.739 -17.416 1.00 94.88 92 ALA A N 1
ATOM 733 C CA . ALA A 1 92 ? 18.531 -5.682 -15.952 1.00 94.88 92 ALA A CA 1
ATOM 734 C C . ALA A 1 92 ? 18.205 -4.303 -15.370 1.00 94.88 92 ALA A C 1
ATOM 736 O O . ALA A 1 92 ? 17.528 -4.229 -14.343 1.00 94.88 92 ALA A O 1
ATOM 737 N N . SER A 1 93 ? 18.625 -3.228 -16.040 1.00 94.38 93 SER A N 1
ATOM 738 C CA . SER A 1 93 ? 18.295 -1.867 -15.618 1.00 94.38 93 SER A CA 1
ATOM 739 C C . SER A 1 93 ? 16.797 -1.587 -15.736 1.00 94.38 93 SER A C 1
ATOM 741 O O . SER A 1 93 ? 16.223 -1.059 -14.789 1.00 94.38 93 SER A O 1
ATOM 743 N N . VAL A 1 94 ? 16.148 -2.034 -16.818 1.00 95.25 94 VAL A N 1
ATOM 744 C CA . VAL A 1 94 ? 14.689 -1.922 -16.996 1.00 95.25 94 VAL A CA 1
ATOM 745 C C . VAL A 1 94 ? 13.937 -2.678 -15.901 1.00 95.25 94 VAL A C 1
ATOM 747 O O . VAL A 1 94 ? 13.042 -2.118 -15.272 1.00 95.25 94 VAL A O 1
ATOM 750 N N . THR A 1 95 ? 14.313 -3.929 -15.612 1.00 96.19 95 THR A N 1
ATOM 751 C CA . THR A 1 95 ? 13.671 -4.698 -14.532 1.00 96.19 95 THR A CA 1
ATOM 752 C C . THR A 1 95 ? 13.841 -4.012 -13.175 1.00 96.19 95 THR A C 1
ATOM 754 O O . THR A 1 95 ? 12.878 -3.911 -12.414 1.00 96.19 95 THR A O 1
ATOM 757 N N . ARG A 1 96 ? 15.040 -3.493 -12.869 1.00 95.12 96 ARG A N 1
ATOM 758 C CA . ARG A 1 96 ? 15.292 -2.728 -11.635 1.00 95.12 96 ARG A CA 1
ATOM 759 C C . ARG A 1 96 ? 14.410 -1.481 -11.563 1.00 95.12 96 ARG A C 1
ATOM 761 O O . ARG A 1 96 ? 13.813 -1.227 -10.519 1.00 95.12 96 ARG A O 1
ATOM 768 N N . GLU A 1 97 ? 14.320 -0.723 -12.651 1.00 95.81 97 GLU A N 1
ATOM 769 C CA . GLU A 1 97 ? 13.494 0.483 -12.737 1.00 95.81 97 GLU A CA 1
ATOM 770 C C . GLU A 1 97 ? 12.015 0.165 -12.489 1.00 95.81 97 GLU A C 1
ATOM 772 O O . GLU A 1 97 ? 11.383 0.790 -11.639 1.00 95.81 97 GLU A O 1
ATOM 777 N N . VAL A 1 98 ? 11.474 -0.865 -13.147 1.00 96.06 98 VAL A N 1
ATOM 778 C CA . VAL A 1 98 ? 10.073 -1.275 -12.975 1.00 96.06 98 VAL A CA 1
ATOM 779 C C . VAL A 1 98 ? 9.782 -1.742 -11.546 1.00 96.06 98 VAL A C 1
ATOM 781 O O . VAL A 1 98 ? 8.745 -1.380 -10.986 1.00 96.06 98 VAL A O 1
ATOM 784 N N . LEU A 1 99 ? 10.696 -2.483 -10.911 1.00 94.94 99 LEU A N 1
ATOM 785 C CA . LEU A 1 99 ? 10.549 -2.880 -9.506 1.00 94.94 99 LEU A CA 1
ATOM 786 C C . LEU A 1 99 ? 10.546 -1.671 -8.560 1.00 94.94 99 LEU A C 1
ATOM 788 O O . LEU A 1 99 ? 9.741 -1.620 -7.627 1.00 94.94 99 LEU A O 1
ATOM 792 N N . LEU A 1 100 ? 11.410 -0.682 -8.796 1.00 94.69 100 LEU A N 1
ATOM 793 C CA . LEU A 1 100 ? 11.435 0.551 -8.006 1.00 94.69 100 LEU A CA 1
ATOM 794 C C . LEU A 1 100 ? 10.171 1.390 -8.211 1.00 94.69 100 LEU A C 1
ATOM 796 O O . LEU A 1 100 ? 9.612 1.872 -7.226 1.00 94.69 100 LEU A O 1
ATOM 800 N N . LEU A 1 101 ? 9.675 1.499 -9.447 1.00 95.50 101 LEU A N 1
ATOM 801 C CA . LEU A 1 101 ? 8.403 2.160 -9.750 1.00 95.50 101 LEU A CA 1
ATOM 802 C C . LEU A 1 101 ? 7.225 1.467 -9.051 1.00 95.50 101 LEU A C 1
ATOM 804 O O . LEU A 1 101 ? 6.393 2.147 -8.451 1.00 95.50 101 LEU A O 1
ATOM 808 N N . ALA A 1 102 ? 7.180 0.130 -9.052 1.00 94.56 102 ALA A N 1
ATOM 809 C CA . ALA A 1 102 ? 6.147 -0.628 -8.344 1.00 94.56 102 ALA A CA 1
ATOM 810 C C . ALA A 1 102 ? 6.169 -0.340 -6.834 1.00 94.56 102 ALA A C 1
ATOM 812 O O . ALA A 1 102 ? 5.125 -0.117 -6.218 1.00 94.56 102 ALA A O 1
ATOM 813 N N . ARG A 1 103 ? 7.364 -0.302 -6.229 1.00 94.06 103 ARG A N 1
ATOM 814 C CA . ARG A 1 103 ? 7.527 0.020 -4.803 1.00 94.06 103 ARG A CA 1
ATOM 815 C C . ARG A 1 103 ? 7.149 1.466 -4.486 1.00 94.06 103 ARG A C 1
ATOM 817 O O . ARG A 1 103 ? 6.494 1.701 -3.471 1.00 94.06 103 ARG A O 1
ATOM 824 N N . TRP A 1 104 ? 7.540 2.411 -5.340 1.00 95.25 104 TRP A N 1
ATOM 825 C CA . TRP A 1 104 ? 7.168 3.820 -5.214 1.00 95.25 104 TRP A CA 1
ATOM 826 C C . TRP A 1 104 ? 5.648 3.984 -5.233 1.00 95.25 104 TRP A C 1
ATOM 828 O O . TRP A 1 104 ? 5.079 4.623 -4.350 1.00 95.25 104 TRP A O 1
ATOM 838 N N . MET A 1 105 ? 4.991 3.331 -6.190 1.00 95.31 105 MET A N 1
ATOM 839 C CA . MET A 1 105 ? 3.545 3.385 -6.355 1.00 95.31 105 MET A CA 1
ATOM 840 C C . MET A 1 105 ? 2.793 2.772 -5.192 1.00 95.31 105 MET A C 1
ATOM 842 O O . MET A 1 105 ? 1.835 3.363 -4.707 1.00 95.31 105 MET A O 1
ATOM 846 N N . ALA A 1 106 ? 3.238 1.604 -4.727 1.00 94.00 106 ALA A N 1
ATOM 847 C CA . ALA A 1 106 ? 2.661 0.980 -3.551 1.00 94.00 106 ALA A CA 1
ATOM 848 C C . ALA A 1 106 ? 2.740 1.941 -2.359 1.00 94.00 106 ALA A C 1
ATOM 850 O O . ALA A 1 106 ? 1.723 2.209 -1.726 1.00 94.00 106 ALA A O 1
ATOM 851 N N . ALA A 1 107 ? 3.919 2.515 -2.091 1.00 94.94 107 ALA A N 1
ATOM 852 C CA . ALA A 1 107 ? 4.085 3.479 -1.008 1.00 94.94 107 ALA A CA 1
ATOM 853 C C . ALA A 1 107 ? 3.171 4.705 -1.174 1.00 94.94 107 ALA A C 1
ATOM 855 O O . ALA A 1 107 ? 2.589 5.155 -0.192 1.00 94.94 107 ALA A O 1
ATOM 856 N N . ASP A 1 108 ? 3.006 5.220 -2.394 1.00 95.62 108 ASP A N 1
ATOM 857 C CA . ASP A 1 108 ? 2.127 6.358 -2.666 1.00 95.62 108 ASP A CA 1
ATOM 858 C C . ASP A 1 108 ? 0.638 6.037 -2.456 1.00 95.62 108 ASP A C 1
ATOM 860 O O . ASP A 1 108 ? -0.061 6.792 -1.781 1.00 95.62 108 ASP A O 1
ATOM 864 N N . LEU A 1 109 ? 0.161 4.892 -2.948 1.00 95.25 109 LEU A N 1
ATOM 865 C CA . LEU A 1 109 ? -1.222 4.448 -2.753 1.00 95.25 109 LEU A CA 1
ATOM 866 C C . LEU A 1 109 ? -1.535 4.218 -1.270 1.00 95.25 109 LEU A C 1
ATOM 868 O O . LEU A 1 109 ? -2.521 4.750 -0.760 1.00 95.25 109 LEU A O 1
ATOM 872 N N . TYR A 1 110 ? -0.653 3.515 -0.552 1.00 94.81 110 TYR A N 1
ATOM 873 C CA . TYR A 1 110 ? -0.798 3.334 0.892 1.00 94.81 110 TYR A CA 1
ATOM 874 C C . TYR A 1 110 ? -0.770 4.673 1.640 1.00 94.81 110 TYR A C 1
ATOM 876 O O . TYR A 1 110 ? -1.541 4.847 2.576 1.00 94.81 110 TYR A O 1
ATOM 884 N N . LEU A 1 111 ? 0.069 5.641 1.248 1.00 95.25 111 LEU A N 1
ATOM 885 C CA . LEU A 1 111 ? 0.078 6.966 1.886 1.00 95.25 111 LEU A CA 1
ATOM 886 C C . LEU A 1 111 ? -1.280 7.653 1.805 1.00 95.25 111 LEU A C 1
ATOM 888 O O . LEU A 1 111 ? -1.755 8.150 2.825 1.00 95.25 111 LEU A O 1
ATOM 892 N N . ARG A 1 112 ? -1.901 7.656 0.621 1.00 94.75 112 ARG A N 1
ATOM 893 C CA . ARG A 1 112 ? -3.215 8.280 0.411 1.00 94.75 112 ARG A CA 1
ATOM 894 C C . ARG A 1 112 ? -4.265 7.672 1.334 1.00 94.75 112 ARG A C 1
ATOM 896 O O . ARG A 1 112 ? -5.024 8.401 1.972 1.00 94.75 112 ARG A O 1
ATOM 903 N N . ASP A 1 113 ? -4.266 6.351 1.459 1.00 93.62 113 ASP A N 1
ATOM 904 C CA . ASP A 1 113 ? -5.232 5.682 2.316 1.00 93.62 113 ASP A CA 1
ATOM 905 C C . ASP A 1 113 ? -4.937 5.837 3.812 1.00 93.62 113 ASP A C 1
ATOM 907 O O . ASP A 1 113 ? -5.867 5.967 4.607 1.00 93.62 113 ASP A O 1
ATOM 911 N N . ILE A 1 114 ? -3.664 5.861 4.218 1.00 94.06 114 ILE A N 1
ATOM 912 C CA . ILE A 1 114 ? -3.280 6.141 5.608 1.00 94.06 114 ILE A CA 1
ATOM 913 C C . ILE A 1 114 ? -3.644 7.576 5.994 1.00 94.06 114 ILE A C 1
ATOM 915 O O . ILE A 1 114 ? -4.104 7.797 7.115 1.00 94.06 114 ILE A O 1
ATOM 919 N N . ASP A 1 115 ? -3.477 8.545 5.091 1.00 93.50 115 ASP A N 1
ATOM 920 C CA . ASP A 1 115 ? -3.901 9.929 5.320 1.00 93.50 115 ASP A CA 1
ATOM 921 C C . ASP A 1 115 ? -5.420 10.022 5.507 1.00 93.50 115 ASP A C 1
ATOM 923 O O . ASP A 1 115 ? -5.886 10.669 6.450 1.00 93.50 115 ASP A O 1
ATOM 927 N N . GLN A 1 116 ? -6.195 9.321 4.675 1.00 92.25 116 GLN A N 1
ATOM 928 C CA . GLN A 1 116 ? -7.644 9.261 4.842 1.00 92.25 116 GLN A CA 1
ATOM 929 C C . GLN A 1 116 ? -8.043 8.570 6.154 1.00 92.25 116 GLN A C 1
ATOM 931 O O . GLN A 1 116 ? -8.855 9.100 6.914 1.00 92.25 116 GLN A O 1
ATOM 936 N N . LEU A 1 117 ? -7.419 7.438 6.480 1.00 91.81 117 LEU A N 1
ATOM 937 C CA . LEU A 1 117 ? -7.691 6.721 7.721 1.00 91.81 117 LEU A CA 1
ATOM 938 C C . LEU A 1 117 ? -7.357 7.568 8.959 1.00 91.81 117 LEU A C 1
ATOM 940 O O . LEU A 1 117 ? -8.104 7.569 9.937 1.00 91.81 117 LEU A O 1
ATOM 944 N N . ALA A 1 118 ? -6.259 8.324 8.922 1.00 91.81 118 ALA A N 1
ATOM 945 C CA . ALA A 1 118 ? -5.882 9.224 10.007 1.00 91.81 118 ALA A CA 1
ATOM 946 C C . ALA A 1 118 ? -6.902 10.357 10.192 1.00 91.81 118 ALA A C 1
ATOM 948 O O . ALA A 1 118 ? -7.175 10.749 11.328 1.00 91.81 118 ALA A O 1
ATOM 949 N N . ALA A 1 119 ? -7.499 10.867 9.111 1.00 90.69 119 ALA A N 1
ATOM 950 C CA . ALA A 1 119 ? -8.563 11.862 9.212 1.00 90.69 119 ALA A CA 1
ATOM 951 C C . ALA A 1 119 ? -9.793 11.303 9.952 1.00 90.69 119 ALA A C 1
ATOM 953 O O . ALA A 1 119 ? -10.357 11.998 10.800 1.00 90.69 119 ALA A O 1
ATOM 954 N N . GLU A 1 120 ? -10.146 10.042 9.690 1.00 89.88 120 GLU A N 1
ATOM 955 C CA . GLU A 1 120 ? -11.337 9.369 10.224 1.00 89.88 120 GLU A CA 1
ATOM 956 C C . GLU A 1 120 ? -11.169 8.859 11.674 1.00 89.88 120 GLU A C 1
ATOM 958 O O . GLU A 1 120 ? -12.123 8.891 12.450 1.00 89.88 120 GLU A O 1
ATOM 963 N N . LEU A 1 121 ? -9.969 8.424 12.084 1.00 90.31 121 LEU A N 1
ATOM 964 C CA . LEU A 1 121 ? -9.725 7.836 13.413 1.00 90.31 121 LEU A CA 1
ATOM 965 C C . LEU A 1 121 ? -9.304 8.869 14.481 1.00 90.31 121 LEU A C 1
ATOM 967 O O . LEU A 1 121 ? -8.210 8.786 15.041 1.00 90.31 121 LEU A O 1
ATOM 971 N N . SER A 1 122 ? -10.176 9.828 14.803 1.00 88.44 122 SER A N 1
ATOM 972 C CA . SER A 1 122 ? -9.918 10.885 15.807 1.00 88.44 122 SER A CA 1
ATOM 973 C C . SER A 1 122 ? -10.220 10.495 17.263 1.00 88.44 122 SER A C 1
ATOM 975 O O . SER A 1 122 ? -10.289 11.352 18.142 1.00 88.44 122 SER A O 1
ATOM 977 N N . MET A 1 123 ? -10.494 9.220 17.531 1.00 89.69 123 MET A N 1
ATOM 978 C CA . MET A 1 123 ? -10.959 8.762 18.841 1.00 89.69 123 MET A CA 1
ATOM 979 C C . MET A 1 123 ? -9.857 8.846 19.900 1.00 89.69 123 MET A C 1
ATOM 981 O O . MET A 1 123 ? -8.714 8.474 19.645 1.00 89.69 123 MET A O 1
ATOM 985 N N . GLN A 1 124 ? -10.237 9.259 21.111 1.00 91.75 124 GLN A N 1
ATOM 986 C CA . GLN A 1 124 ? -9.335 9.345 22.265 1.00 91.75 124 GLN A CA 1
ATOM 987 C C . GLN A 1 124 ? -9.218 8.006 23.009 1.00 91.75 124 GLN A C 1
ATOM 989 O O . GLN A 1 124 ? -8.152 7.643 23.496 1.00 91.75 124 GLN A O 1
ATOM 994 N N . GLN A 1 125 ? -10.314 7.239 23.080 1.00 92.12 125 GLN A N 1
ATOM 995 C CA . GLN A 1 125 ? -10.342 5.967 23.799 1.00 92.12 125 GLN A CA 1
ATOM 996 C C . GLN A 1 125 ? -9.624 4.864 23.010 1.00 92.12 125 GLN A C 1
ATOM 998 O O . GLN A 1 125 ? -10.010 4.522 21.887 1.00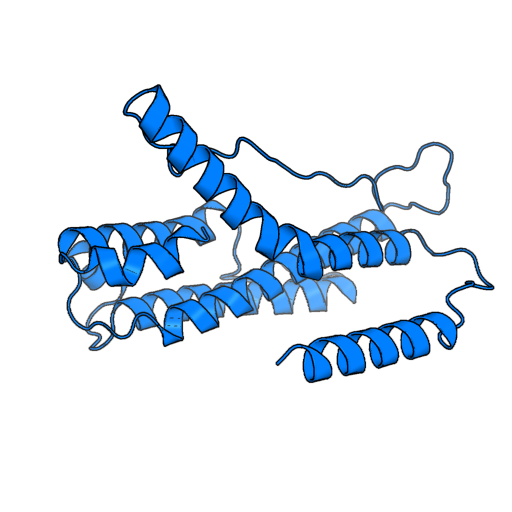 92.12 125 GLN A O 1
ATOM 1003 N N . ALA A 1 126 ? -8.602 4.271 23.623 1.00 94.00 126 ALA A N 1
ATOM 1004 C CA . ALA A 1 126 ? -7.821 3.194 23.037 1.00 94.00 126 ALA A CA 1
ATOM 1005 C C . ALA A 1 126 ? -7.471 2.108 24.058 1.00 94.00 126 ALA A C 1
ATOM 1007 O O . ALA A 1 126 ? -7.499 2.317 25.269 1.00 94.00 126 ALA A O 1
ATOM 1008 N N . SER A 1 127 ? -7.138 0.930 23.539 1.00 95.06 127 SER A N 1
ATOM 1009 C CA . SER A 1 127 ? -6.651 -0.197 24.326 1.00 95.06 127 SER A CA 1
ATOM 1010 C C . SER A 1 127 ? -5.295 0.109 24.983 1.00 95.06 127 SER A C 1
ATOM 1012 O O . SER A 1 127 ? -4.492 0.853 24.406 1.00 95.06 127 SER A O 1
ATOM 1014 N N . PRO A 1 128 ? -4.981 -0.515 26.135 1.00 95.31 128 PRO A N 1
ATOM 1015 C CA . PRO A 1 128 ? -3.679 -0.367 26.788 1.00 95.31 128 PRO A CA 1
ATOM 1016 C C . PRO A 1 128 ? -2.492 -0.692 25.872 1.00 95.31 128 PRO A C 1
ATOM 1018 O O . PRO A 1 128 ? -1.466 -0.023 25.933 1.00 95.31 128 PRO A O 1
ATOM 1021 N N . GLN A 1 129 ? -2.637 -1.682 24.986 1.00 96.19 129 GLN A N 1
ATOM 1022 C CA . GLN A 1 129 ? -1.600 -2.080 24.030 1.00 96.19 129 GLN A CA 1
ATOM 1023 C C . GLN A 1 129 ? -1.291 -0.966 23.025 1.00 96.19 129 GLN A C 1
ATOM 1025 O O . GLN A 1 129 ? -0.128 -0.716 22.714 1.00 96.19 129 GLN A O 1
ATOM 1030 N N . LEU A 1 130 ? -2.326 -0.283 22.524 1.00 95.44 130 LEU A N 1
ATOM 1031 C CA . LEU A 1 130 ? -2.143 0.828 21.596 1.00 95.44 130 LEU A CA 1
ATOM 1032 C C . LEU A 1 130 ? -1.524 2.035 22.311 1.00 95.44 130 LEU A C 1
ATOM 1034 O O . LEU A 1 130 ? -0.583 2.624 21.784 1.00 95.44 130 LEU A O 1
ATOM 1038 N N . LEU A 1 131 ? -1.984 2.355 23.524 1.00 95.38 131 LEU A N 1
ATOM 1039 C CA . LEU A 1 131 ? -1.417 3.435 24.341 1.00 95.38 131 LEU A CA 1
ATOM 1040 C C . LEU A 1 131 ? 0.061 3.186 24.675 1.00 95.38 131 LEU A C 1
ATOM 1042 O O . LEU A 1 131 ? 0.880 4.084 24.512 1.00 95.38 131 LEU A O 1
ATOM 1046 N N . ALA A 1 132 ? 0.438 1.955 25.029 1.00 95.50 132 ALA A N 1
ATOM 1047 C CA . ALA A 1 132 ? 1.837 1.589 25.259 1.00 95.50 132 ALA A CA 1
ATOM 1048 C C . A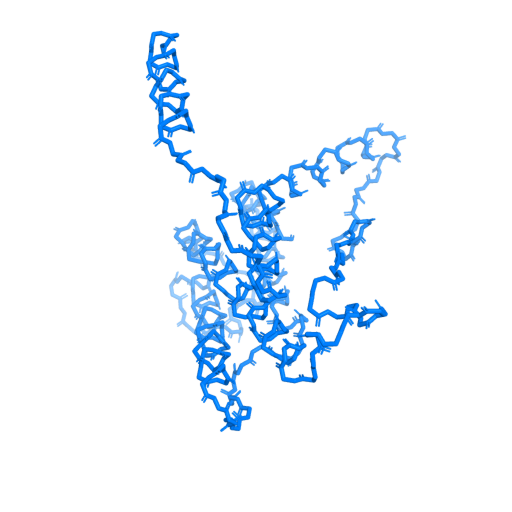LA A 1 132 ? 2.726 1.799 24.017 1.00 95.50 132 ALA A C 1
ATOM 1050 O O . ALA A 1 132 ? 3.919 2.069 24.146 1.00 95.50 132 ALA A O 1
ATOM 1051 N N . ARG A 1 133 ? 2.156 1.697 22.807 1.00 95.06 133 ARG A N 1
ATOM 1052 C CA . ARG A 1 133 ? 2.884 1.856 21.540 1.00 95.06 133 ARG A CA 1
ATOM 1053 C C . ARG A 1 133 ? 3.112 3.314 21.136 1.00 95.06 133 ARG A C 1
ATOM 1055 O O . ARG A 1 133 ? 4.087 3.589 20.429 1.00 95.06 133 ARG A O 1
ATOM 1062 N N . VAL A 1 134 ? 2.207 4.218 21.514 1.00 95.69 134 VAL A N 1
ATOM 1063 C CA . VAL A 1 134 ? 2.252 5.641 21.120 1.00 95.69 134 VAL A CA 1
ATOM 1064 C C . VAL A 1 134 ? 2.627 6.590 22.256 1.00 95.69 134 VAL A C 1
ATOM 1066 O O . VAL A 1 134 ? 3.036 7.713 21.972 1.00 95.69 134 VAL A O 1
ATOM 1069 N N . GLY A 1 135 ? 2.540 6.140 23.508 1.00 91.88 135 GLY A N 1
ATOM 1070 C CA . GLY A 1 135 ? 2.777 6.958 24.692 1.00 91.88 135 GLY A CA 1
ATOM 1071 C C . GLY A 1 135 ? 1.596 7.871 25.023 1.00 91.88 135 GLY A C 1
ATOM 1072 O O . GLY A 1 135 ? 0.446 7.571 24.700 1.00 91.88 135 GLY A O 1
ATOM 1073 N N . ASP A 1 136 ? 1.894 8.990 25.682 1.00 88.81 136 ASP A N 1
ATOM 1074 C CA . ASP A 1 136 ? 0.893 9.988 26.054 1.00 88.81 136 ASP A CA 1
ATOM 1075 C C . ASP A 1 136 ? 0.446 10.785 24.818 1.00 88.81 136 ASP A C 1
ATOM 1077 O O . ASP A 1 136 ? 1.182 11.609 24.269 1.00 88.81 136 ASP A O 1
ATOM 1081 N N . SER A 1 137 ? -0.753 10.479 24.321 1.00 92.31 137 SER A N 1
ATOM 1082 C CA . SER A 1 137 ? -1.342 11.139 23.160 1.00 92.31 137 SER A CA 1
ATOM 1083 C C . SER A 1 137 ? -2.856 11.217 23.292 1.00 92.31 137 SER A C 1
ATOM 1085 O O . SER A 1 137 ? -3.521 10.203 23.489 1.00 92.31 137 SER A O 1
ATOM 1087 N N . ALA A 1 138 ? -3.408 12.418 23.098 1.00 92.44 138 ALA A N 1
ATOM 1088 C CA . ALA A 1 138 ? -4.852 12.642 23.088 1.00 92.44 138 ALA A CA 1
ATOM 1089 C C . ALA A 1 138 ? -5.561 11.940 21.913 1.00 92.44 138 ALA A C 1
ATOM 1091 O O . ALA A 1 138 ? -6.742 11.627 22.010 1.00 92.44 138 ALA A O 1
ATOM 1092 N N . GLU A 1 139 ? -4.854 11.678 20.808 1.00 94.38 139 GLU A N 1
ATOM 1093 C CA . GLU A 1 139 ? -5.395 11.016 19.614 1.00 94.38 139 GLU A CA 1
ATOM 1094 C C . GLU A 1 139 ? -4.514 9.813 19.236 1.00 94.38 139 GLU A C 1
ATOM 1096 O O . GLU A 1 139 ? -3.740 9.859 18.270 1.00 94.38 139 GLU A O 1
ATOM 1101 N N . PRO A 1 140 ? -4.589 8.713 20.001 1.00 95.38 140 PRO A N 1
ATOM 1102 C CA . PRO A 1 140 ? -3.579 7.665 19.955 1.00 95.38 140 PRO A CA 1
ATOM 1103 C C . PRO A 1 140 ? -3.568 6.887 18.621 1.00 95.38 140 PRO A C 1
ATOM 1105 O O . PRO A 1 140 ? -2.500 6.514 18.134 1.00 95.38 140 PRO A O 1
ATOM 1108 N N . TYR A 1 141 ? -4.713 6.724 17.946 1.00 94.75 141 TYR A N 1
ATOM 1109 C CA . TYR A 1 141 ? -4.764 6.130 16.598 1.00 94.75 141 TYR A CA 1
ATOM 1110 C C . TYR A 1 141 ? -4.047 6.998 15.555 1.00 94.75 141 TYR A C 1
ATOM 1112 O O . TYR A 1 141 ? -3.232 6.496 14.779 1.00 94.75 141 TYR A O 1
ATOM 1120 N N . ARG A 1 142 ? -4.301 8.313 15.558 1.00 95.06 142 ARG A N 1
ATOM 1121 C CA . ARG A 1 142 ? -3.624 9.273 14.672 1.00 95.06 142 ARG A CA 1
ATOM 1122 C C . ARG A 1 142 ? -2.128 9.326 14.935 1.00 95.06 142 ARG A C 1
ATOM 1124 O O . ARG A 1 142 ? -1.355 9.401 13.981 1.00 95.06 142 ARG A O 1
ATOM 1131 N N . ALA A 1 143 ? -1.709 9.243 16.197 1.00 96.25 143 ALA A N 1
ATOM 1132 C CA . ALA A 1 143 ? -0.296 9.179 16.552 1.00 96.25 143 ALA A CA 1
ATOM 1133 C C . ALA A 1 143 ? 0.390 7.950 15.933 1.00 96.25 143 ALA A C 1
ATOM 1135 O O . ALA A 1 143 ? 1.449 8.090 15.314 1.00 96.25 143 ALA A O 1
ATOM 1136 N N . LEU A 1 144 ? -0.234 6.768 16.014 1.00 96.12 144 LEU A N 1
ATOM 1137 C CA . LEU A 1 144 ? 0.298 5.547 15.402 1.00 96.12 144 LEU A CA 1
ATOM 1138 C C . LEU A 1 144 ? 0.334 5.637 13.868 1.00 96.12 144 LEU A C 1
ATOM 1140 O O . LEU A 1 144 ? 1.354 5.333 13.246 1.00 96.12 144 LEU A O 1
ATOM 1144 N N . LEU A 1 145 ? -0.755 6.101 13.249 1.00 95.25 145 LEU A N 1
ATOM 1145 C CA . LEU A 1 145 ? -0.841 6.254 11.794 1.00 95.25 145 LEU A CA 1
ATOM 1146 C C . LEU A 1 145 ? 0.142 7.298 11.260 1.00 95.25 145 LEU A C 1
ATOM 1148 O O . LEU A 1 145 ? 0.715 7.098 10.191 1.00 95.25 145 LEU A O 1
ATOM 1152 N N . LYS A 1 146 ? 0.415 8.367 12.017 1.00 95.00 146 LYS A N 1
ATOM 1153 C CA . LYS A 1 146 ? 1.460 9.342 11.683 1.00 95.00 146 LYS A CA 1
ATOM 1154 C C . LYS A 1 146 ? 2.835 8.678 11.617 1.00 95.00 146 LYS A C 1
ATOM 1156 O O . LYS A 1 146 ? 3.562 8.925 10.661 1.00 95.00 146 LYS A O 1
ATOM 1161 N N . GLN A 1 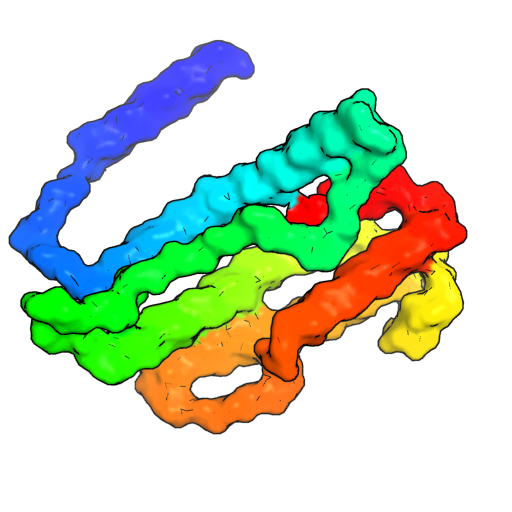147 ? 3.181 7.809 12.572 1.00 94.44 147 GLN A N 1
ATOM 1162 C CA . GLN A 1 147 ? 4.449 7.066 12.523 1.00 94.44 147 GLN A CA 1
ATOM 1163 C C . GLN A 1 147 ? 4.532 6.189 11.267 1.00 94.44 147 GLN A C 1
ATOM 1165 O O . GLN A 1 147 ? 5.544 6.202 10.569 1.00 94.44 147 GLN A O 1
ATOM 1170 N N . LEU A 1 148 ? 3.460 5.457 10.947 1.00 94.81 148 LEU A N 1
ATOM 1171 C CA . LEU A 1 148 ? 3.408 4.623 9.745 1.00 94.81 148 LEU A CA 1
ATOM 1172 C C . LEU A 1 148 ? 3.528 5.459 8.460 1.00 94.81 148 LEU A C 1
ATOM 1174 O O . LEU A 1 148 ? 4.277 5.096 7.551 1.00 94.81 148 LEU A O 1
ATOM 1178 N N . ARG A 1 149 ? 2.847 6.606 8.410 1.00 95.25 149 ARG A N 1
ATOM 1179 C CA . ARG A 1 149 ? 2.911 7.553 7.297 1.00 95.25 149 ARG A CA 1
ATOM 1180 C C . ARG A 1 149 ? 4.325 8.072 7.060 1.00 95.25 149 ARG A C 1
ATOM 1182 O O . ARG A 1 149 ? 4.760 8.113 5.913 1.00 95.25 149 ARG A O 1
ATOM 1189 N N . GLU A 1 150 ? 5.060 8.447 8.105 1.00 95.12 150 GLU A N 1
ATOM 1190 C CA . GLU A 1 150 ? 6.440 8.917 7.920 1.00 95.12 150 GLU A CA 1
ATOM 1191 C C . GLU A 1 150 ? 7.344 7.810 7.360 1.00 95.12 150 GLU A C 1
ATOM 1193 O O . GLU A 1 150 ? 8.132 8.062 6.451 1.00 95.12 150 GLU A O 1
ATOM 1198 N N . ARG A 1 151 ? 7.164 6.556 7.790 1.00 94.38 151 ARG A N 1
ATOM 1199 C CA . ARG A 1 151 ? 7.908 5.413 7.226 1.00 94.38 151 ARG A CA 1
ATOM 1200 C C . ARG A 1 151 ? 7.585 5.178 5.750 1.00 94.38 151 ARG A C 1
ATOM 1202 O O . ARG A 1 151 ? 8.489 4.944 4.950 1.00 94.38 151 ARG A O 1
ATOM 1209 N N . LEU A 1 152 ? 6.312 5.288 5.370 1.00 94.88 152 LEU A N 1
ATOM 1210 C CA . LEU A 1 152 ? 5.892 5.226 3.969 1.00 94.88 152 LEU A CA 1
ATOM 1211 C C . LEU A 1 152 ? 6.490 6.374 3.137 1.00 94.88 152 LEU A C 1
ATOM 1213 O O . LEU A 1 152 ? 6.935 6.140 2.015 1.00 94.88 152 LEU A O 1
ATOM 1217 N N . ARG A 1 153 ? 6.555 7.598 3.683 1.00 95.50 153 ARG A N 1
ATOM 1218 C CA . ARG A 1 153 ? 7.208 8.746 3.025 1.00 95.50 153 ARG A CA 1
ATOM 1219 C C . ARG A 1 153 ? 8.694 8.503 2.812 1.00 95.50 153 ARG A C 1
ATOM 1221 O O . ARG A 1 153 ? 9.182 8.765 1.716 1.00 95.50 153 ARG A O 1
ATOM 1228 N N . VAL A 1 154 ? 9.389 7.964 3.813 1.00 94.62 154 VAL A N 1
ATOM 1229 C CA . VAL A 1 154 ? 10.797 7.559 3.689 1.00 94.62 154 VAL A CA 1
ATOM 1230 C C . VAL A 1 154 ? 10.956 6.546 2.554 1.00 94.62 154 VAL A C 1
ATOM 1232 O O . VAL A 1 154 ? 11.775 6.759 1.663 1.00 94.62 154 VAL A O 1
ATOM 1235 N N . THR A 1 155 ? 10.122 5.502 2.505 1.00 93.50 155 THR A N 1
ATOM 1236 C CA . THR A 1 155 ? 10.156 4.506 1.420 1.00 93.50 155 THR A CA 1
ATOM 1237 C C . THR A 1 155 ? 9.852 5.106 0.045 1.00 93.50 155 THR A C 1
ATOM 1239 O O . THR A 1 155 ? 10.558 4.801 -0.919 1.00 93.50 155 THR A O 1
ATOM 1242 N N . ARG A 1 156 ? 8.842 5.975 -0.074 1.00 95.19 156 ARG A N 1
ATOM 1243 C CA . ARG A 1 156 ? 8.496 6.639 -1.341 1.00 95.19 156 ARG A CA 1
ATOM 1244 C C . ARG A 1 156 ? 9.617 7.566 -1.819 1.00 95.19 156 ARG A C 1
ATOM 1246 O O . ARG A 1 156 ? 9.974 7.556 -2.992 1.00 95.19 156 ARG A O 1
ATOM 1253 N N . ASN A 1 157 ? 10.202 8.352 -0.921 1.00 94.62 157 ASN A N 1
ATOM 1254 C CA . ASN A 1 157 ? 11.284 9.270 -1.274 1.00 94.62 157 ASN A CA 1
ATOM 1255 C C . ASN A 1 157 ? 12.551 8.504 -1.668 1.00 94.62 157 ASN A C 1
ATOM 1257 O O . ASN A 1 157 ? 13.171 8.829 -2.678 1.00 94.62 157 ASN A O 1
ATOM 1261 N N . TRP A 1 158 ? 12.893 7.453 -0.922 1.00 94.44 158 TRP A N 1
ATOM 1262 C CA . TRP A 1 158 ? 14.021 6.585 -1.247 1.00 94.44 158 TRP A CA 1
ATOM 1263 C C . TRP A 1 158 ? 13.852 5.904 -2.606 1.00 94.44 158 TRP A C 1
ATOM 1265 O O . TRP A 1 158 ? 14.751 5.978 -3.436 1.00 94.44 158 TRP A O 1
ATOM 1275 N N . THR A 1 159 ? 12.691 5.295 -2.874 1.00 93.75 159 THR A N 1
ATOM 1276 C CA . THR A 1 159 ? 12.425 4.660 -4.179 1.00 93.75 159 THR A CA 1
ATOM 1277 C C . THR A 1 159 ? 12.526 5.665 -5.322 1.00 93.75 159 THR A C 1
ATOM 1279 O O . THR A 1 159 ? 13.124 5.347 -6.345 1.00 93.75 159 THR A O 1
ATOM 1282 N N . HIS A 1 160 ? 12.024 6.890 -5.136 1.00 93.56 160 HIS A N 1
ATOM 1283 C CA . HIS A 1 160 ? 12.163 7.960 -6.122 1.00 93.56 160 HIS A CA 1
ATOM 1284 C C . HIS A 1 160 ? 13.632 8.330 -6.384 1.00 93.56 160 HIS A C 1
ATOM 1286 O O . HIS A 1 160 ? 14.038 8.472 -7.533 1.00 93.56 160 HIS A O 1
ATOM 1292 N N . GLN A 1 161 ? 14.451 8.463 -5.338 1.00 93.75 161 GLN A N 1
ATOM 1293 C CA . GLN A 1 161 ? 15.884 8.742 -5.490 1.00 93.75 161 GLN A CA 1
ATOM 1294 C C . GLN A 1 161 ? 16.623 7.567 -6.150 1.00 93.75 161 GLN A C 1
ATOM 1296 O O . GLN A 1 161 ? 17.460 7.778 -7.025 1.00 93.75 161 GLN A O 1
ATOM 1301 N N . ALA A 1 162 ? 16.264 6.331 -5.799 1.00 93.38 162 ALA A N 1
ATOM 1302 C CA . ALA A 1 162 ? 16.855 5.116 -6.353 1.00 93.38 162 ALA A CA 1
ATOM 1303 C C . ALA A 1 162 ? 16.536 4.892 -7.847 1.00 93.38 162 ALA A C 1
ATOM 1305 O O . ALA A 1 162 ? 17.212 4.095 -8.506 1.00 93.38 162 ALA A O 1
ATOM 1306 N N . LEU A 1 163 ? 15.521 5.576 -8.395 1.00 91.62 163 LEU A N 1
ATOM 1307 C CA . LEU A 1 163 ? 15.258 5.615 -9.840 1.00 91.62 163 LEU A CA 1
ATOM 1308 C C . LEU A 1 163 ? 16.296 6.460 -10.589 1.00 91.62 163 LEU A C 1
ATOM 1310 O O . LEU A 1 163 ? 16.616 6.145 -11.729 1.00 91.62 163 LEU A O 1
ATOM 1314 N N . ALA A 1 164 ? 16.841 7.501 -9.953 1.00 89.88 164 ALA A N 1
ATOM 1315 C CA . ALA A 1 164 ? 17.856 8.370 -10.549 1.00 89.88 164 ALA A CA 1
ATOM 1316 C C . ALA A 1 164 ? 19.286 7.812 -10.423 1.00 89.88 164 ALA A C 1
ATOM 1318 O O . ALA A 1 164 ? 20.188 8.286 -11.110 1.00 89.88 164 ALA A O 1
ATOM 1319 N N . GLY A 1 165 ? 19.511 6.817 -9.558 1.00 88.88 165 GLY A N 1
ATOM 1320 C CA . GLY A 1 165 ? 20.828 6.216 -9.359 1.00 88.88 165 GLY A CA 1
ATOM 1321 C C . GLY A 1 165 ? 20.884 5.221 -8.202 1.00 88.88 165 GLY A C 1
ATOM 1322 O O . GLY A 1 165 ? 19.867 4.801 -7.648 1.00 88.88 165 GLY A O 1
ATOM 1323 N N . GLU A 1 166 ? 22.094 4.812 -7.834 1.00 85.06 166 GLU A N 1
ATOM 1324 C CA . GLU A 1 166 ? 22.306 3.974 -6.655 1.00 85.06 166 GLU A CA 1
ATOM 1325 C C . GLU A 1 166 ? 22.283 4.822 -5.386 1.00 85.06 166 GLU A C 1
ATOM 1327 O O . GLU A 1 166 ? 23.027 5.789 -5.243 1.00 85.06 166 GLU A O 1
ATOM 1332 N N . VAL A 1 167 ? 21.400 4.449 -4.462 1.00 87.88 167 VAL A N 1
ATOM 1333 C CA . VAL A 1 167 ? 21.222 5.118 -3.175 1.00 87.88 167 VAL A CA 1
ATOM 1334 C C . VAL A 1 167 ? 21.192 4.035 -2.098 1.00 87.88 167 VAL A C 1
ATOM 1336 O O . VAL A 1 167 ? 20.502 3.027 -2.295 1.00 87.88 167 VAL A O 1
ATOM 1339 N N . PRO A 1 168 ? 21.909 4.205 -0.971 1.00 85.25 168 PRO A N 1
ATOM 1340 C CA . PRO A 1 168 ? 21.823 3.285 0.158 1.00 85.25 168 PRO A CA 1
ATOM 1341 C C . PRO A 1 168 ? 20.374 3.071 0.604 1.00 85.25 168 PRO A C 1
ATOM 1343 O O . PRO A 1 168 ? 19.527 3.948 0.428 1.00 85.25 168 PRO A O 1
ATOM 1346 N N . ALA A 1 169 ? 20.076 1.906 1.181 1.00 78.75 169 ALA A N 1
ATOM 1347 C CA . ALA A 1 169 ? 18.757 1.642 1.747 1.00 78.75 169 ALA A CA 1
ATOM 1348 C C . ALA A 1 169 ? 18.413 2.701 2.807 1.00 78.75 169 ALA A C 1
ATOM 1350 O O . ALA A 1 169 ? 19.241 3.031 3.654 1.00 78.75 169 ALA A O 1
ATOM 1351 N N . ALA A 1 170 ? 17.195 3.241 2.758 1.00 79.25 170 ALA A N 1
ATOM 1352 C CA . ALA A 1 170 ? 16.784 4.253 3.719 1.00 79.25 170 ALA A CA 1
ATOM 1353 C C . ALA A 1 170 ? 16.504 3.641 5.096 1.00 79.25 170 ALA A C 1
ATOM 1355 O O . ALA A 1 170 ? 15.632 2.777 5.246 1.00 79.25 170 ALA A O 1
ATOM 1356 N N . GLU A 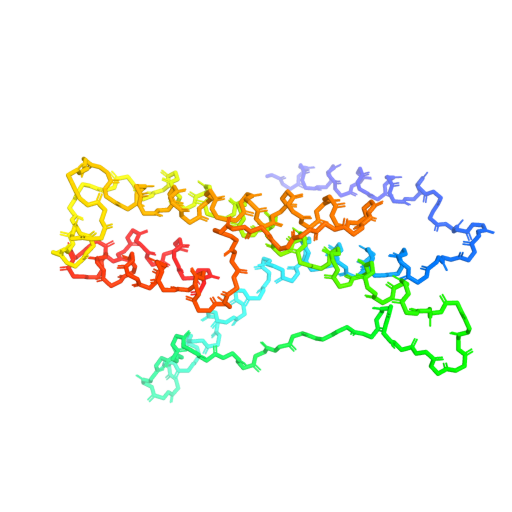1 171 ? 17.199 4.143 6.114 1.00 79.81 171 GLU A N 1
ATOM 1357 C CA . GLU A 1 171 ? 16.896 3.829 7.506 1.00 79.81 171 GLU A CA 1
ATOM 1358 C C . GLU A 1 171 ? 15.458 4.249 7.847 1.00 79.81 171 GLU A C 1
ATOM 1360 O O . GLU A 1 171 ? 15.001 5.340 7.508 1.00 79.81 171 GLU A O 1
ATOM 1365 N N . GLY A 1 172 ? 14.709 3.356 8.496 1.00 76.25 172 GLY A N 1
ATOM 1366 C CA . GLY A 1 172 ? 13.313 3.605 8.872 1.00 76.25 172 GLY A CA 1
ATOM 1367 C C . GLY A 1 172 ? 12.277 3.357 7.767 1.00 76.25 172 GLY A C 1
ATOM 1368 O O . GLY A 1 172 ? 11.076 3.446 8.042 1.00 76.25 172 GLY A O 1
ATOM 1369 N N . GLY A 1 173 ? 12.700 2.979 6.556 1.00 78.25 173 GLY A N 1
ATOM 1370 C CA . GLY A 1 173 ? 11.796 2.512 5.504 1.00 78.25 173 GLY A CA 1
ATOM 1371 C C . GLY A 1 173 ? 11.007 1.246 5.885 1.00 78.25 173 GLY A C 1
ATOM 1372 O O . GLY A 1 173 ? 11.306 0.536 6.851 1.00 78.25 173 GLY A O 1
ATOM 1373 N N . LEU A 1 174 ? 9.953 0.955 5.125 1.00 80.06 174 LEU A N 1
ATOM 1374 C CA . LEU A 1 174 ? 9.180 -0.278 5.251 1.00 80.06 174 LEU A CA 1
ATOM 1375 C C . LEU A 1 174 ? 9.837 -1.434 4.491 1.00 80.06 174 LEU A C 1
ATOM 1377 O O . LEU A 1 174 ? 9.682 -1.539 3.277 1.00 80.06 174 LEU A O 1
ATOM 1381 N N . GLU A 1 175 ? 10.477 -2.340 5.231 1.00 77.12 175 GLU A N 1
ATOM 1382 C CA . GLU A 1 175 ? 10.822 -3.699 4.792 1.00 77.12 175 GLU A CA 1
ATOM 1383 C C . GLU A 1 175 ? 10.765 -4.641 6.016 1.00 77.12 175 GLU A C 1
ATOM 1385 O O . GLU A 1 175 ? 11.525 -4.409 6.958 1.00 77.12 175 GLU A O 1
ATOM 1390 N N . PRO A 1 176 ? 9.873 -5.660 6.116 1.00 72.12 176 PRO A N 1
ATOM 1391 C CA . PRO A 1 176 ? 8.950 -6.247 5.125 1.00 72.12 176 PRO A CA 1
ATOM 1392 C C . PRO A 1 176 ? 7.471 -5.823 5.302 1.00 72.12 176 PRO A C 1
ATOM 1394 O O . PRO A 1 176 ? 7.139 -5.121 6.251 1.00 72.12 176 PRO A O 1
ATOM 1397 N N . THR A 1 177 ? 6.555 -6.322 4.451 1.00 72.94 177 THR A N 1
ATOM 1398 C CA . THR A 1 177 ? 5.090 -6.053 4.465 1.00 72.94 177 THR A CA 1
ATOM 1399 C C . THR A 1 177 ? 4.438 -6.134 5.849 1.00 72.94 177 THR A C 1
ATOM 1401 O O . THR A 1 177 ? 3.541 -5.353 6.157 1.00 72.94 177 THR A O 1
ATOM 1404 N N . ARG A 1 178 ? 4.925 -7.018 6.732 1.00 73.44 178 ARG A N 1
ATOM 1405 C CA . ARG A 1 178 ? 4.476 -7.097 8.137 1.00 73.44 178 ARG A CA 1
ATOM 1406 C C . ARG A 1 178 ? 4.521 -5.746 8.862 1.00 73.44 178 ARG A C 1
ATOM 1408 O O . ARG A 1 178 ? 3.675 -5.476 9.702 1.00 73.44 178 ARG A O 1
ATOM 1415 N N . ALA A 1 179 ? 5.484 -4.895 8.513 1.00 82.88 179 ALA A N 1
ATOM 1416 C CA . ALA A 1 179 ? 5.697 -3.594 9.128 1.00 82.88 179 ALA A CA 1
ATOM 1417 C C . ALA A 1 179 ? 4.628 -2.554 8.752 1.00 82.88 179 ALA A C 1
ATOM 1419 O O . ALA A 1 179 ? 4.534 -1.531 9.427 1.00 82.88 179 ALA A O 1
ATOM 1420 N N . LEU A 1 180 ? 3.861 -2.813 7.688 1.00 86.75 180 LEU A N 1
ATOM 1421 C CA . LEU A 1 180 ? 2.691 -2.036 7.284 1.00 86.75 180 LEU A CA 1
ATOM 1422 C C . LEU A 1 180 ? 1.417 -2.552 7.967 1.00 86.75 180 LEU A C 1
ATOM 1424 O O . LEU A 1 180 ? 0.592 -1.765 8.417 1.00 86.75 180 LEU A O 1
ATOM 1428 N N . VAL A 1 181 ? 1.273 -3.877 8.055 1.00 88.00 181 VAL A N 1
ATOM 1429 C CA . VAL A 1 181 ? 0.053 -4.536 8.544 1.00 88.00 181 VAL A CA 1
ATOM 1430 C C . VAL A 1 181 ? -0.078 -4.466 10.068 1.00 88.00 181 VAL A C 1
ATOM 1432 O O . VAL A 1 181 ? -1.179 -4.256 10.571 1.00 88.00 181 VAL A O 1
ATOM 1435 N N . GLU A 1 182 ? 1.020 -4.613 10.813 1.00 91.12 182 GLU A N 1
ATOM 1436 C CA . GLU A 1 182 ? 0.991 -4.669 12.284 1.00 91.12 182 GLU A CA 1
ATOM 1437 C C . GLU A 1 182 ? 0.345 -3.426 12.934 1.00 91.12 182 GLU A C 1
ATOM 1439 O O . GLU A 1 182 ? -0.595 -3.608 13.714 1.00 91.12 182 GLU A O 1
ATOM 1444 N N . PRO A 1 183 ? 0.702 -2.177 12.564 1.00 93.06 183 PRO A N 1
ATOM 1445 C CA . PRO A 1 183 ? 0.059 -0.999 13.146 1.00 93.06 183 PRO A CA 1
ATOM 1446 C C . PRO A 1 183 ? -1.443 -0.920 12.832 1.00 93.06 183 PRO A C 1
ATOM 1448 O O . PRO A 1 183 ? -2.239 -0.499 13.671 1.00 93.06 183 PRO A O 1
ATOM 1451 N N . LEU A 1 184 ? -1.852 -1.357 11.634 1.00 92.06 184 LEU A N 1
ATOM 1452 C CA . LEU A 1 184 ? -3.256 -1.376 11.212 1.00 92.06 184 LEU A CA 1
ATOM 1453 C C . LEU A 1 184 ? -4.066 -2.421 11.988 1.00 92.06 184 LEU A C 1
ATOM 1455 O O . LEU A 1 184 ? -5.191 -2.151 12.421 1.00 92.06 184 LEU A O 1
ATOM 1459 N N . GLN A 1 185 ? -3.478 -3.595 12.227 1.00 91.19 185 GLN A N 1
ATOM 1460 C CA . GLN A 1 185 ? -4.073 -4.632 13.069 1.00 91.19 185 GLN A CA 1
ATOM 1461 C C . GLN A 1 185 ? -4.207 -4.172 14.524 1.00 91.19 185 GLN A C 1
ATOM 1463 O O . GLN A 1 185 ? -5.245 -4.428 15.138 1.00 91.19 185 GLN A O 1
ATOM 1468 N N . LEU A 1 186 ? -3.221 -3.441 15.054 1.00 93.38 186 LEU A N 1
ATOM 1469 C CA . LEU A 1 186 ? -3.286 -2.864 16.398 1.00 93.38 186 LEU A CA 1
ATOM 1470 C C . LEU A 1 186 ? -4.413 -1.828 16.519 1.00 93.38 186 LEU A C 1
ATOM 1472 O O . LEU A 1 186 ? -5.222 -1.913 17.448 1.00 93.38 186 LEU A O 1
ATOM 1476 N N . CYS A 1 187 ? -4.537 -0.910 15.551 1.00 93.19 187 CYS A N 1
ATOM 1477 C CA . CYS A 1 187 ? -5.674 0.014 15.471 1.00 93.19 187 CYS A CA 1
ATOM 1478 C C . CYS A 1 187 ? -7.003 -0.750 15.490 1.00 93.19 187 CYS A C 1
ATOM 1480 O O . CYS A 1 187 ? -7.880 -0.467 16.306 1.00 93.19 187 CYS A O 1
ATOM 1482 N N . ARG A 1 188 ? -7.144 -1.768 14.636 1.00 89.69 188 ARG A N 1
ATOM 1483 C CA . ARG A 1 188 ? -8.363 -2.579 14.549 1.00 89.69 188 ARG A CA 1
ATOM 1484 C C . ARG A 1 188 ? -8.702 -3.297 15.855 1.00 89.69 188 ARG A C 1
ATOM 1486 O O . ARG A 1 188 ? -9.865 -3.293 16.263 1.00 89.69 188 ARG A O 1
ATOM 1493 N N . ALA A 1 189 ? -7.721 -3.944 16.480 1.00 91.12 189 ALA A N 1
ATOM 1494 C CA . ALA A 1 189 ? -7.908 -4.659 17.739 1.00 91.12 189 ALA A CA 1
ATOM 1495 C C . ALA A 1 189 ? -8.364 -3.700 18.848 1.00 91.12 189 ALA A C 1
ATOM 1497 O O . ALA A 1 189 ? -9.329 -3.990 19.554 1.00 91.12 189 ALA A O 1
ATOM 1498 N N . SER A 1 190 ? -7.742 -2.522 18.921 1.00 93.62 190 SER A N 1
ATOM 1499 C CA . SER A 1 190 ? -8.106 -1.466 19.865 1.00 93.62 190 SER A CA 1
ATOM 1500 C C . SER A 1 190 ? -9.533 -0.946 19.643 1.00 93.62 190 SER A C 1
ATOM 1502 O O . SER A 1 190 ? -10.315 -0.877 20.588 1.00 93.62 190 SER A O 1
ATOM 1504 N N . LEU A 1 191 ? -9.924 -0.675 18.391 1.00 91.31 191 LEU A N 1
ATOM 1505 C CA . LEU A 1 191 ? -11.282 -0.225 18.048 1.00 91.31 191 LEU A CA 1
ATOM 1506 C C . LEU A 1 191 ? -12.353 -1.246 18.456 1.00 91.31 191 LEU A C 1
ATOM 1508 O O . LEU A 1 191 ? -13.432 -0.871 18.917 1.00 91.31 191 LEU A O 1
ATOM 1512 N N . ARG A 1 192 ? -12.055 -2.543 18.302 1.00 88.88 192 ARG A N 1
ATOM 1513 C CA . ARG A 1 192 ? -12.940 -3.627 18.750 1.00 88.88 192 ARG A CA 1
ATOM 1514 C C . ARG A 1 192 ? -13.030 -3.694 20.272 1.00 88.88 192 ARG A C 1
ATOM 1516 O O . ARG A 1 192 ? -14.137 -3.789 20.791 1.00 88.88 192 ARG A O 1
ATOM 1523 N N . ALA A 1 193 ? -11.898 -3.614 20.970 1.00 90.56 193 ALA A N 1
ATOM 1524 C CA . ALA A 1 193 ? -11.853 -3.665 22.431 1.00 90.56 193 ALA A CA 1
ATOM 1525 C C . ALA A 1 193 ? -12.612 -2.497 23.086 1.00 90.56 193 ALA A C 1
ATOM 1527 O O . ALA A 1 193 ? -13.265 -2.687 24.106 1.00 90.56 193 ALA A O 1
ATOM 1528 N N . CYS A 1 194 ? -12.580 -1.308 22.478 1.00 89.88 194 CYS A N 1
ATOM 1529 C CA . CYS A 1 194 ? -13.283 -0.123 22.978 1.00 89.88 194 CYS A CA 1
ATOM 1530 C C . CYS A 1 194 ? -14.760 -0.035 22.540 1.00 89.88 194 CYS A C 1
ATOM 1532 O O . CYS A 1 194 ? -15.402 0.980 22.786 1.00 89.88 194 CYS A O 1
ATOM 1534 N N . GLY A 1 195 ? -15.311 -1.044 21.853 1.00 82.69 195 GLY A N 1
ATOM 1535 C CA . GLY A 1 195 ? -16.718 -1.042 21.423 1.00 82.69 195 GLY A CA 1
ATOM 1536 C C . GLY A 1 195 ? -17.057 -0.069 20.282 1.00 82.69 195 GLY A C 1
ATOM 1537 O O . GLY A 1 195 ? -18.200 -0.015 19.839 1.00 82.69 195 GLY A O 1
ATOM 1538 N N . VAL A 1 196 ? -16.071 0.644 19.728 1.00 76.00 196 VAL A N 1
ATOM 1539 C CA . VAL A 1 196 ? -16.223 1.573 18.586 1.00 76.00 196 VAL A CA 1
ATOM 1540 C C . VAL A 1 196 ? -16.029 0.880 17.230 1.00 76.00 196 VAL A C 1
ATOM 1542 O O . VAL A 1 196 ? -15.757 1.514 16.208 1.00 76.00 196 VAL A O 1
ATOM 1545 N N . GLY A 1 197 ? -16.193 -0.445 17.195 1.00 61.47 197 GLY A N 1
ATOM 1546 C CA . GLY A 1 197 ? -15.967 -1.275 16.011 1.00 61.47 197 GLY A CA 1
ATOM 1547 C C . GLY A 1 197 ? -16.802 -0.873 14.789 1.00 61.47 197 GLY A C 1
ATOM 1548 O O . GLY A 1 197 ? -16.348 -1.088 13.670 1.00 61.47 197 GLY A O 1
ATOM 1549 N N . VAL A 1 198 ? -17.968 -0.242 14.981 1.00 61.16 198 VAL A N 1
ATOM 1550 C CA . VAL A 1 198 ? -18.833 0.251 13.889 1.00 61.16 198 VAL A CA 1
ATOM 1551 C C . VAL A 1 198 ? -18.177 1.405 13.116 1.00 61.16 198 VAL A C 1
ATOM 1553 O O . VAL A 1 198 ? -18.283 1.452 11.894 1.00 61.16 198 VAL A O 1
ATOM 1556 N N . ILE A 1 199 ? -17.438 2.283 13.804 1.00 59.00 199 ILE A N 1
ATOM 1557 C CA . ILE A 1 199 ? -16.712 3.418 13.204 1.00 59.00 199 ILE A CA 1
ATOM 1558 C C . ILE A 1 199 ? -15.440 2.918 12.494 1.00 59.00 199 ILE A C 1
ATOM 1560 O O . ILE A 1 199 ? -15.069 3.408 11.433 1.00 59.00 199 ILE A O 1
ATOM 1564 N N . GLY A 1 200 ? -14.799 1.885 13.050 1.00 51.50 200 GLY A N 1
ATOM 1565 C CA . GLY A 1 200 ? -13.553 1.312 12.535 1.00 51.50 200 GLY A CA 1
ATOM 1566 C C . GLY A 1 200 ? -13.696 0.296 11.402 1.00 51.50 200 GLY A C 1
ATOM 1567 O O . GLY A 1 200 ? -12.774 0.133 10.603 1.00 51.50 200 GLY A O 1
ATOM 1568 N N . ALA A 1 201 ? -14.828 -0.410 11.329 1.00 51.19 201 ALA A N 1
ATOM 1569 C CA . ALA A 1 201 ? -15.027 -1.483 10.364 1.00 51.19 201 ALA A CA 1
ATOM 1570 C C . ALA A 1 201 ? -14.961 -0.955 8.924 1.00 51.19 201 ALA A C 1
ATOM 1572 O O . ALA A 1 201 ? -14.216 -1.497 8.125 1.00 51.19 201 ALA A O 1
ATOM 1573 N N . GLY A 1 202 ? -15.651 0.133 8.577 1.00 55.97 202 GLY A N 1
ATOM 1574 C CA . GLY A 1 202 ? -15.664 0.623 7.190 1.00 55.97 202 GLY A CA 1
ATOM 1575 C C . GLY A 1 202 ? -14.298 1.089 6.663 1.00 55.97 202 GLY A C 1
ATOM 1576 O O . GLY A 1 202 ? -13.961 0.809 5.513 1.00 55.97 202 GLY A O 1
ATOM 1577 N N . ALA A 1 203 ? -13.522 1.768 7.510 1.00 54.53 203 ALA A N 1
ATOM 1578 C CA . ALA A 1 203 ? -12.276 2.435 7.137 1.00 54.53 203 ALA A CA 1
ATOM 1579 C C . ALA A 1 203 ? -11.052 1.509 7.195 1.00 54.53 203 ALA A C 1
ATOM 1581 O O . ALA A 1 203 ? -10.209 1.520 6.300 1.00 54.53 203 ALA A O 1
ATOM 1582 N N . VAL A 1 204 ? -10.971 0.660 8.229 1.00 57.00 204 VAL A N 1
ATOM 1583 C CA . VAL A 1 204 ? -9.835 -0.254 8.430 1.00 57.00 204 VAL A CA 1
ATOM 1584 C C . VAL A 1 204 ? -10.004 -1.554 7.631 1.00 57.00 204 VAL A C 1
ATOM 1586 O O . VAL A 1 204 ? -9.000 -2.147 7.263 1.00 57.00 204 VAL A O 1
ATOM 1589 N N . LEU A 1 205 ? -11.233 -1.984 7.290 1.00 50.94 205 LEU A N 1
ATOM 1590 C CA . LEU A 1 205 ? -11.480 -3.195 6.473 1.00 50.94 205 LEU A CA 1
ATOM 1591 C C . LEU A 1 205 ? -11.159 -3.033 4.977 1.00 50.94 205 LEU A C 1
ATOM 1593 O O . LEU A 1 205 ? -11.398 -3.963 4.208 1.00 50.94 205 LEU A O 1
ATOM 1597 N N . ARG A 1 206 ? -10.633 -1.883 4.537 1.00 53.50 206 ARG A N 1
ATOM 1598 C CA . ARG A 1 206 ? -9.968 -1.810 3.226 1.00 53.50 206 ARG A CA 1
ATOM 1599 C C . ARG A 1 206 ? -8.635 -2.583 3.207 1.00 53.50 206 ARG A C 1
ATOM 1601 O O . ARG A 1 206 ? -8.139 -2.833 2.112 1.00 53.50 206 ARG A O 1
ATOM 1608 N N . TRP A 1 207 ? -8.113 -2.971 4.380 1.00 47.88 207 TRP A N 1
ATOM 1609 C CA . TRP A 1 207 ? -6.813 -3.616 4.609 1.00 47.88 207 TRP A CA 1
ATOM 1610 C C . TRP A 1 207 ? -6.924 -5.011 5.220 1.00 47.88 207 TRP A C 1
ATOM 1612 O O . TRP A 1 207 ? -7.760 -5.207 6.139 1.00 47.88 207 TRP A O 1
#

Organism: Pseudomonas aeruginosa (NCBI:txid287)

Secondary structure (DSSP, 8-state):
-HHHHHHHHHHHHHHHHHS----SSPPPHHHHHHHHHHHIIIIIHHHHHHHHHHHHHHHHHHHS-PPPTT---------TTT--TT-TT--HHHHHHHHHHHHHHHHHHHHHHHHHHHHH-------HHHHHHH-S-SSHHHHHHHHHHHHHHHHHHHHHHHHHS--PPPTT---STHHHHHHHHHHHHHHHHTT-HHHHHHHHTT-

pLDDT: mean 85.36, std 12.68, range [47.75, 96.31]